Protein 3L3P (pdb70)

Solvent-accessible surface area: 16426 Å² total; per-residue (Å²): 98,4,3,90,6,0,18,57,10,7,77,152,114,98,49,75,72,16,31,133,88,2,113,85,27,43,191,67,132,63,2,129,30,1,12,39,60,0,78,123,48,64,110,86,90,131,91,119,31,74,111,125,122,9,8,42,86,0,80,123,0,33,94,42,70,131,73,12,90,99,19,4,33,105,8,9,87,45,10,99,26,45,109,18,137,105,32,43,64,146,10,75,100,52,72,88,93,5,57,111,51,0,54,120,21,112,8,36,150,72,31,53,37,0,48,69,42,0,85,19,23,6,17,10,80,4,0,72,71,16,7,182,96,119,158,150,48,62,22,11,54,18,3,6,83,88,1,25,164,114,2,130,16,80,60,122,111,47,58,78,68,98,43,29,98,74,1,32,61,75,0,107,65,94,8,159,117,44,8,47,38,50,2,0,74,14,32,0,8,29,11,5,5,114,116,68,49,53,136,84,47,50,108,2,51,122,61,61,181,86,40,102,146,96,66,60,70,116,86,16,51,63,94,15,160,90,78,60,97,94,36,111,39,99,17,80,156,137,18,0,42,65,3,85,134,76,18,53,33,90,14,12,78,99,15,1,67,99,9,55,71,101,212

InterPro domains:
  IPR029487 Novel E3 ligase domain [PF14496] (262-471)
  IPR029487 Novel E3 ligase domain [PS52053] (253-545)
  IPR032674 LRR-containing bacterial E3 ligase, N-terminal [PF12468] (4-48)
  IPR032675 Leucine-rich repeat domain superfamily [G3DSA:3.80.10.10] (22-244)
  IPR051071 Leucine-rich repeat-containing bacterial E3 ubiquitin ligases [PTHR47114] (188-483)

GO terms:
  GO:0044414 symbiont-mediated suppression of host defenses (P, IDA)
  GO:0006511 ubiquitin-dependent protein catabolic process (P, IDA)
  GO:0051865 protein autoubiquitination (P, IDA)
  GO:0061630 ubiquitin protein ligase activity (F, IDA)
  GO:0004842 ubiquitin-protein transferase activity (F, IDA)
  GO:0042025 host cell nucleus (C, IDA)
  GO:0044164 host cell cytosol (C, IDA)
  GO:0005576 extracellular region (C, IDA)
  GO:0044314 protein K27-linked ubiquitination (P, IDA)
  GO:0052170 symbiont-mediated suppression of host innate immune response (P, IDA)
  GO:0070936 protein K48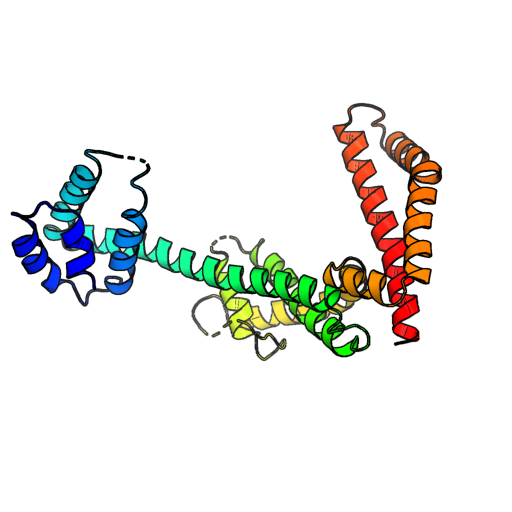-linked ubiquitination (P, IDA)
  GO:0061630 ubiquitin protein ligase activity (F, EXP)
  GO:0005576 extracellular region (C, EXP)
  GO:0030430 host cell cytoplasm (C, EXP)
  GO:0005829 cytosol (C, TAS)
  GO:0042802 identical protein binding (F, IPI)
  GO:0005515 protein binding (F, IPI)
  GO:0043161 proteasome-mediated ubiquitin-dependent protein catabolic process (P, IDA)
  GO:0052036 symbiont-mediated suppression of host inflammatory response (P, IDA)
  GO:0085034 symbiont-mediated suppression of host NF-kappaB cascade (P, IDA)

Sequence (263 aa):
SLADAVTAWFPENKQSDVSQIWHAFEHEEHANTFSAFLDRLSDTVSTSGFREQVAAWLEKLSASAELRQQSFAVAADATESCEDRVALTWNNLRKTLLVHQASEGLFDNDTGALLSLGREMFRLEILEDIARDKVEIEVYLAFQTMLAEKLQLSTVSGVTANDLRTAEAMVRSREENEFTDWFSLWGPWHAVLKRTEADRWAQAEEQKYEMLENEYPQRVADRLKASGLSGDADAEREAGAQVMRETEQQIYRQLTDEVLALR

Radius of gyration: 27.09 Å; Cα contacts (8 Å, |Δi|>4): 195; chains: 1; bounding box: 68×54×63 Å

B-factor: mean 85.88, std 9.55, range [71.96, 107.74]

Foldseek 3Di:
DQLQLLLVLDDPVCSPVSSVLCVVCCPDPLSVQLSVLSVVVVPPPCDDCVSVVVNVVSVVLSVDVVVVVVSSVVSSVVSVVVVLVVLVVVLVVVLVVLLVCLLVPVCLVVVVVVLVVLLQNLLLVLLQVVCVPVDVCCLSVCLCVVCCVVSVHDRPPHDDPCSNVVSSVVSVVVCVVPVLLVCLVRNSSVSSCCVHVVVVVVVLVVVLVVCVVPVLVVVLVVVCVVVVNPDDCVSRVVSSVVVVVVSSSVSSSVVSVVVVVVD

Nearest PDB structures (foldseek):
  3l3p-assembly1_A-2  TM=1.003E+00  e=7.145E-32  Shigella flexneri
  3ckd-assembly3_C  TM=6.345E-01  e=7.381E-26  Shigella flexneri 2a str. 301
  3ckd-assembly1_A  TM=6.315E-01  e=2.908E-25  Shigella flexneri 2a str. 301
  3ckd-assembly2_B  TM=6.581E-01  e=2.808E-23  Shigella flexneri 2a str. 301

Secondary structure (DSSP, 8-state):
-HHHHHHTTS-HHHHHHHHHHGGGSTTSTTHHHHHHHHHHHTT-----SHHHHHHHHHHHHHH-HHHHHHHHHHHHHHHHHHHHHHHHHHHHHHHHHHHHHHHHTSSTT-HHHHHHHHHHHHHHHHHHHHHTTT--THHHHHHHHHTTTTTT-----SS-TTHHHHHHHHHHHHHHHSTHHHHHT-HHHHHHHHHS-HHHHHHHHHHHHHIIIIIHHHHHHHHHHHHT--SSHHHHHHHHHHHHHHHHHHHHHHHHHHHTT--

Organism: Shigella flexneri (NCBI:txid623)

Structure (mmCIF, N/CA/C/O backbone):
data_3L3P
#
_entry.id   3L3P
#
_cell.length_a   92.659
_cell.length_b   92.659
_cell.length_c   135.612
_cell.angle_alpha   90.00
_cell.angle_beta   90.00
_cell.angle_gamma   120.00
#
_symmetry.space_group_name_H-M   'P 62 2 2'
#
loop_
_atom_site.group_PDB
_atom_site.id
_atom_site.type_symbol
_atom_site.label_atom_id
_atom_site.label_alt_id
_atom_site.label_comp_id
_atom_site.label_asym_id
_atom_site.label_entity_id
_atom_site.label_seq_id
_atom_site.pdbx_PDB_ins_code
_atom_site.Cartn_x
_atom_site.Cartn_y
_atom_site.Cartn_z
_atom_site.occupancy
_atom_site.B_iso_or_equiv
_atom_site.auth_seq_id
_atom_site.auth_comp_id
_atom_site.auth_asym_id
_atom_site.auth_atom_id
_atom_site.pdbx_PDB_model_num
ATOM 1 N N . SER A 1 1 ? -5.632 -0.727 8.289 1.00 76.20 253 SER A N 1
ATOM 2 C CA . SER A 1 1 ? -6.189 -0.663 9.672 1.00 76.22 253 SER A CA 1
ATOM 3 C C . SER A 1 1 ? -6.813 0.702 9.987 1.00 76.23 253 SER A C 1
ATOM 4 O O . SER A 1 1 ? -6.836 1.601 9.139 1.00 76.20 253 SER A O 1
ATOM 7 N N . LEU A 1 2 ? -7.311 0.843 11.215 1.00 76.25 254 LEU A N 1
ATOM 8 C CA . LEU A 1 2 ? -8.019 2.044 11.658 1.00 76.24 254 LEU A CA 1
ATOM 9 C C . LEU A 1 2 ? -7.099 3.242 11.891 1.00 76.24 254 LEU A C 1
ATOM 10 O O . LEU A 1 2 ? -7.451 4.370 11.543 1.00 76.28 254 LEU A O 1
ATOM 15 N N . ALA A 1 3 ? -5.929 2.990 12.475 1.00 76.24 255 ALA A N 1
ATOM 16 C CA . ALA A 1 3 ? -4.962 4.044 12.793 1.00 76.25 255 ALA A CA 1
ATOM 17 C C . ALA A 1 3 ? -4.566 4.880 11.573 1.00 76.29 255 ALA A C 1
ATOM 18 O O . ALA A 1 3 ? -4.219 6.057 11.703 1.00 76.22 255 ALA A O 1
ATOM 20 N N . ASP A 1 4 ? -4.635 4.265 10.394 1.00 76.36 256 ASP A N 1
ATOM 21 C CA . ASP A 1 4 ? -4.247 4.916 9.144 1.00 76.44 256 ASP A CA 1
ATOM 22 C C . ASP A 1 4 ? -5.420 5.578 8.408 1.00 76.49 256 ASP A C 1
ATOM 23 O O . ASP A 1 4 ? -5.231 6.566 7.694 1.00 76.52 256 ASP A O 1
ATOM 28 N N . ALA A 1 5 ? -6.621 5.030 8.585 1.00 76.50 257 ALA A N 1
ATOM 29 C CA . ALA A 1 5 ? -7.825 5.575 7.959 1.00 76.53 257 ALA A CA 1
ATOM 30 C C . ALA A 1 5 ? -8.276 6.878 8.620 1.00 76.62 257 ALA A C 1
ATOM 31 O O . ALA A 1 5 ? -8.844 7.750 7.963 1.00 76.60 257 ALA A O 1
ATOM 33 N N . VAL A 1 6 ? -8.020 6.997 9.921 1.00 76.75 258 VAL A N 1
ATOM 34 C CA . VAL A 1 6 ? -8.359 8.197 10.682 1.00 76.89 258 VAL A CA 1
ATOM 35 C C . VAL A 1 6 ? -7.343 9.301 10.409 1.00 77.12 258 VAL A C 1
ATOM 36 O O . VAL A 1 6 ? -7.716 10.456 10.193 1.00 77.16 258 VAL A O 1
ATOM 40 N N . THR A 1 7 ? -6.062 8.932 10.407 1.00 77.37 259 THR A N 1
ATOM 41 C CA . THR A 1 7 ? -4.962 9.894 10.296 1.00 77.63 259 THR A CA 1
ATOM 42 C C . THR A 1 7 ? -4.924 10.654 8.960 1.00 77.88 259 THR A C 1
ATOM 43 O O . THR A 1 7 ? -4.375 11.754 8.886 1.00 77.88 259 THR A O 1
ATOM 47 N N . ALA A 1 8 ? -5.532 10.072 7.925 1.00 78.21 260 ALA A N 1
ATOM 48 C CA . ALA A 1 8 ? -5.539 10.650 6.576 1.00 78.54 260 ALA A CA 1
ATOM 49 C C . ALA A 1 8 ? -6.452 11.876 6.424 1.00 78.80 260 ALA A C 1
ATOM 50 O O . ALA A 1 8 ? -6.576 12.435 5.329 1.00 78.84 260 ALA A O 1
ATOM 52 N N . TRP A 1 9 ? -7.081 12.288 7.523 1.00 79.13 261 TRP A N 1
ATOM 53 C CA . TRP A 1 9 ? -7.997 13.428 7.526 1.00 79.45 261 TRP A CA 1
ATOM 54 C C . TRP A 1 9 ? -7.366 14.678 8.147 1.00 79.89 261 TRP A C 1
ATOM 55 O O . TRP A 1 9 ? -7.983 15.747 8.174 1.00 79.97 261 TRP A O 1
ATOM 66 N N . PHE A 1 10 ? -6.134 14.536 8.632 1.00 80.41 262 PHE A N 1
ATOM 67 C CA . PHE A 1 10 ? -5.443 15.603 9.360 1.00 80.91 262 PHE A CA 1
ATOM 68 C C . PHE A 1 10 ? -4.245 16.159 8.580 1.00 81.08 262 PHE A C 1
ATOM 69 O O . PHE A 1 10 ? -3.700 15.469 7.715 1.00 81.11 262 PHE A O 1
ATOM 77 N N . PRO A 1 11 ? -3.842 17.414 8.872 1.00 81.29 263 PRO A N 1
ATOM 78 C CA . PRO A 1 11 ? -2.621 17.985 8.289 1.00 81.46 263 PRO A CA 1
ATOM 79 C C . PRO A 1 11 ? -1.348 17.323 8.833 1.00 81.65 263 PRO A C 1
ATOM 80 O O . PRO A 1 11 ? -1.403 16.641 9.860 1.00 81.69 263 PRO A O 1
ATOM 84 N N . GLU A 1 12 ? -0.222 17.539 8.149 1.00 81.82 264 GLU A N 1
ATOM 85 C CA . GLU A 1 12 ? 1.067 16.899 8.474 1.00 82.02 264 GLU A CA 1
ATOM 86 C C . GLU A 1 12 ? 1.500 16.968 9.942 1.00 82.02 264 GLU A C 1
ATOM 87 O O . GLU A 1 12 ? 1.982 15.975 10.498 1.00 82.04 264 GLU A O 1
ATOM 93 N N . ASN A 1 13 ? 1.336 18.139 10.552 1.00 82.01 265 ASN A N 1
ATOM 94 C CA . ASN A 1 13 ? 1.724 18.360 11.948 1.00 81.99 265 ASN A CA 1
ATOM 95 C C . ASN A 1 13 ? 0.991 17.461 12.947 1.00 81.87 265 ASN A C 1
ATOM 96 O O . ASN A 1 13 ? 1.612 16.881 13.840 1.00 81.83 265 ASN A O 1
ATOM 101 N N . LYS A 1 14 ? -0.324 17.342 12.776 1.00 81.75 266 LYS A N 1
ATOM 102 C CA . LYS A 1 14 ? -1.163 16.547 13.672 1.00 81.61 266 LYS A CA 1
ATOM 103 C C . LYS A 1 14 ? -1.225 15.074 13.263 1.00 81.56 266 LYS A C 1
ATOM 104 O O . LYS A 1 14 ? -1.708 14.236 14.025 1.00 81.55 266 LYS A O 1
ATOM 110 N N . GLN A 1 15 ? -0.722 14.770 12.067 1.00 81.54 267 GLN A N 1
ATOM 111 C CA . GLN A 1 15 ? -0.788 13.426 11.482 1.00 81.48 267 GLN A CA 1
ATOM 112 C C . GLN A 1 15 ? -0.193 12.343 12.386 1.00 81.42 267 GLN A C 1
ATOM 113 O O . GLN A 1 15 ? -0.804 11.292 12.589 1.00 81.37 267 GLN A O 1
ATOM 119 N N . SER A 1 16 ? 0.994 12.616 12.928 1.00 81.36 268 SER A N 1
ATOM 120 C CA . SER A 1 16 ? 1.768 11.629 13.682 1.00 81.28 268 SER A CA 1
ATOM 121 C C . SER A 1 16 ? 1.175 11.295 15.050 1.00 81.21 268 SER A C 1
ATOM 122 O O . SER A 1 16 ? 1.067 10.123 15.408 1.00 81.23 268 SER A O 1
ATOM 125 N N . ASP A 1 17 ? 0.796 12.322 15.807 1.00 81.14 269 ASP A N 1
ATOM 126 C CA . ASP A 1 17 ? 0.270 12.130 17.164 1.00 81.08 269 ASP A CA 1
ATOM 127 C C . ASP A 1 17 ? -1.181 11.646 17.210 1.00 80.94 269 ASP A C 1
ATOM 128 O O . ASP A 1 17 ? -1.558 10.925 18.135 1.00 80.93 269 ASP A O 1
ATOM 133 N N . VAL A 1 18 ? -1.984 12.032 16.218 1.00 80.76 270 VAL A N 1
ATOM 134 C CA . VAL A 1 18 ? -3.348 11.506 16.074 1.00 80.59 270 VAL A CA 1
ATOM 135 C C . VAL A 1 18 ? -3.291 10.010 15.760 1.00 80.49 270 VAL A C 1
ATOM 136 O O . VAL A 1 18 ? -4.077 9.224 16.289 1.00 80.46 270 VAL A O 1
ATOM 140 N N . SER A 1 19 ? -2.340 9.630 14.912 1.00 80.44 271 SER A N 1
ATOM 141 C CA . SER A 1 19 ? -2.089 8.229 14.599 1.00 80.41 271 SER A CA 1
ATOM 142 C C . SER A 1 19 ? -1.681 7.452 15.852 1.00 80.40 271 SER A C 1
ATOM 143 O O . SER A 1 19 ? -2.055 6.289 16.014 1.00 80.42 271 SER A O 1
ATOM 146 N N . GLN A 1 20 ? -0.928 8.108 16.735 1.00 80.39 272 GLN A N 1
ATOM 147 C CA . GLN A 1 20 ? -0.471 7.507 17.991 1.00 80.43 272 GLN A CA 1
ATOM 148 C C . GLN A 1 20 ? -1.625 7.187 18.947 1.00 80.42 272 GLN A C 1
ATOM 149 O O . GLN A 1 20 ? -1.612 6.151 19.619 1.00 80.47 272 GLN A O 1
ATOM 155 N N . ILE A 1 21 ? -2.612 8.082 18.998 1.00 80.37 273 ILE A N 1
ATOM 156 C CA . ILE A 1 21 ? -3.769 7.945 19.890 1.00 80.25 273 ILE A CA 1
ATOM 157 C C . ILE A 1 21 ? -4.670 6.776 19.486 1.00 80.21 273 ILE A C 1
ATOM 158 O O . ILE A 1 21 ? -4.978 5.908 20.309 1.00 80.20 273 ILE A O 1
ATOM 163 N N . TRP A 1 22 ? -5.066 6.756 18.215 1.00 80.13 274 TRP A N 1
ATOM 164 C CA . TRP A 1 22 ? -6.069 5.817 17.713 1.00 80.06 274 TRP A CA 1
ATOM 165 C C . TRP A 1 22 ? -5.621 4.353 17.660 1.00 80.03 274 TRP A C 1
ATOM 166 O O . TRP A 1 22 ? -6.409 3.482 17.286 1.00 79.99 274 TRP A O 1
ATOM 177 N N . HIS A 1 23 ? -4.374 4.075 18.041 1.00 80.02 275 HIS A N 1
ATOM 178 C CA . HIS A 1 23 ? -3.897 2.692 18.045 1.00 80.11 275 HIS A CA 1
ATOM 179 C C . HIS A 1 23 ? -4.324 1.925 19.301 1.00 80.07 275 HIS A C 1
ATOM 180 O O . HIS A 1 23 ? -4.057 0.727 19.429 1.00 80.04 275 HIS A O 1
ATOM 187 N N . ALA A 1 24 ? -5.006 2.623 20.208 1.00 80.12 276 ALA A N 1
ATOM 188 C CA . ALA A 1 24 ? -5.527 2.025 21.436 1.00 80.20 276 ALA A CA 1
ATOM 189 C C . ALA A 1 24 ? -6.928 1.431 21.250 1.00 80.26 276 ALA A C 1
ATOM 190 O O . ALA A 1 24 ? -7.431 0.721 22.127 1.00 80.27 276 ALA A O 1
ATOM 192 N N . PHE A 1 25 ? -7.546 1.717 20.106 1.00 80.34 277 PHE A N 1
ATOM 193 C CA . PHE A 1 25 ? -8.903 1.251 19.815 1.00 80.39 277 PHE A CA 1
ATOM 194 C C . PHE A 1 25 ? -8.935 0.154 18.748 1.00 80.55 277 PHE A C 1
ATOM 195 O O . PHE A 1 25 ? -9.988 -0.435 18.492 1.00 80.48 277 PHE A O 1
ATOM 203 N N . GLU A 1 26 ? -7.774 -0.117 18.147 1.00 80.85 278 GLU A N 1
ATOM 204 C CA . GLU A 1 26 ? -7.616 -1.098 17.060 1.00 81.18 278 GLU A CA 1
ATOM 205 C C . GLU A 1 26 ? -8.506 -2.330 17.193 1.00 81.32 278 GLU A C 1
ATOM 206 O O . GLU A 1 26 ? -9.165 -2.732 16.232 1.00 81.34 278 GLU A O 1
ATOM 212 N N . HIS A 1 27 ? -8.512 -2.930 18.381 1.00 81.58 279 HIS A N 1
ATOM 213 C CA . HIS A 1 27 ? -9.329 -4.113 18.631 1.00 81.85 279 HIS A CA 1
ATOM 214 C C . HIS A 1 27 ? -10.527 -3.839 19.541 1.00 81.77 279 HIS A C 1
ATOM 215 O O . HIS A 1 27 ? -10.697 -4.466 20.592 1.00 81.80 279 HIS A O 1
ATOM 222 N N . GLU A 1 28 ? -11.342 -2.875 19.121 1.00 81.67 280 GLU A N 1
ATOM 223 C CA . GLU A 1 28 ? -12.682 -2.688 19.661 1.00 81.51 280 GLU A CA 1
ATOM 224 C C . GLU A 1 28 ? -13.657 -3.323 18.683 1.00 81.50 280 GLU A C 1
ATOM 225 O O . GLU A 1 28 ? -13.281 -3.644 17.551 1.00 81.48 280 GLU A O 1
ATOM 231 N N . GLU A 1 29 ? -14.899 -3.518 19.117 1.00 81.48 281 GLU A N 1
ATOM 232 C CA . GLU A 1 29 ? -15.930 -4.056 18.237 1.00 81.45 281 GLU A CA 1
ATOM 233 C C . GLU A 1 29 ? -16.221 -3.049 17.126 1.00 81.42 281 GLU A C 1
ATOM 234 O O . GLU A 1 29 ? -16.222 -1.839 17.363 1.00 81.41 281 GLU A O 1
ATOM 240 N N . HIS A 1 30 ? -16.437 -3.566 15.915 1.00 81.43 282 HIS A N 1
ATOM 241 C CA . HIS A 1 30 ? -16.743 -2.763 14.718 1.00 81.44 282 HIS A CA 1
ATOM 242 C C . HIS A 1 30 ? -15.575 -1.903 14.217 1.00 81.52 282 HIS A C 1
ATOM 243 O O . HIS A 1 30 ? -15.697 -1.229 13.189 1.00 81.50 282 HIS A O 1
ATOM 250 N N . ALA A 1 31 ? -14.451 -1.932 14.935 1.00 81.63 283 ALA A N 1
ATOM 251 C CA . ALA A 1 31 ? -13.259 -1.162 14.563 1.00 81.73 283 ALA A CA 1
ATOM 252 C C . ALA A 1 31 ? -12.762 -1.561 13.181 1.00 81.83 283 ALA A C 1
ATOM 253 O O . ALA A 1 31 ? -12.224 -0.739 12.438 1.00 81.76 283 ALA A O 1
ATOM 255 N N . ASN A 1 32 ? -12.956 -2.835 12.856 1.00 82.03 284 ASN A N 1
ATOM 256 C CA . ASN A 1 32 ? -12.657 -3.377 11.541 1.00 82.22 284 ASN A CA 1
ATOM 257 C C . ASN A 1 32 ? -13.430 -2.663 10.428 1.00 82.28 284 ASN A C 1
ATOM 258 O O . ASN A 1 32 ? -12.853 -2.295 9.403 1.00 82.28 284 ASN A O 1
ATOM 263 N N . THR A 1 33 ? -14.727 -2.454 10.649 1.00 82.37 285 THR A N 1
ATOM 264 C CA . THR A 1 33 ? -15.621 -1.911 9.622 1.00 82.41 285 THR A CA 1
ATOM 265 C C . THR A 1 33 ? -15.655 -0.382 9.564 1.00 82.54 285 THR A C 1
ATOM 266 O O . THR A 1 33 ? -15.752 0.193 8.478 1.00 82.54 285 THR A O 1
ATOM 270 N N . PHE A 1 34 ? -15.576 0.270 10.725 1.00 82.66 286 PHE A N 1
ATOM 271 C CA . PHE A 1 34 ? -15.567 1.736 10.801 1.00 82.81 286 PHE A CA 1
ATOM 272 C C . PHE A 1 34 ? -14.421 2.336 9.989 1.00 83.04 286 PHE A C 1
ATOM 273 O O . PHE A 1 34 ? -14.568 3.397 9.383 1.00 83.01 286 PHE A O 1
ATOM 281 N N . SER A 1 35 ? -13.286 1.642 9.988 1.00 83.43 287 SER A N 1
ATOM 282 C CA . SER A 1 35 ? -12.104 2.042 9.226 1.00 83.80 287 SER A CA 1
ATOM 283 C C . SER A 1 35 ? -12.348 2.017 7.719 1.00 84.09 287 SER A C 1
ATOM 284 O O . SER A 1 35 ? -11.736 2.788 6.976 1.00 84.14 287 SER A O 1
ATOM 287 N N . ALA A 1 36 ? -13.236 1.128 7.279 1.00 84.46 288 ALA A N 1
ATOM 288 C CA . ALA A 1 36 ? -13.625 1.042 5.873 1.00 84.84 288 ALA A CA 1
ATOM 289 C C . ALA A 1 36 ? -14.521 2.213 5.471 1.00 85.13 288 ALA A C 1
ATOM 290 O O . ALA A 1 36 ? -14.404 2.739 4.362 1.00 85.10 288 ALA A O 1
ATOM 292 N N . PHE A 1 37 ? -15.405 2.613 6.383 1.00 85.56 289 PHE A N 1
ATOM 293 C CA . PHE A 1 37 ? -16.315 3.735 6.167 1.00 86.02 289 PHE A CA 1
ATOM 294 C C . PHE A 1 37 ? -15.569 5.044 5.913 1.00 86.30 289 PHE A C 1
ATOM 295 O O . PHE A 1 37 ? -15.923 5.797 5.008 1.00 86.25 289 PHE A O 1
ATOM 303 N N . LEU A 1 38 ? -14.542 5.304 6.719 1.00 86.78 290 LEU A N 1
ATOM 304 C CA . LEU A 1 38 ? -13.730 6.512 6.596 1.00 87.28 290 LEU A CA 1
ATOM 305 C C . LEU A 1 38 ? -13.047 6.599 5.241 1.00 87.76 290 LEU A C 1
ATOM 306 O O . LEU A 1 38 ? -12.907 7.686 4.685 1.00 87.83 290 LEU A O 1
ATOM 311 N N . ASP A 1 39 ? -12.618 5.450 4.725 1.00 88.38 291 ASP A N 1
ATOM 312 C CA . ASP A 1 39 ? -11.994 5.377 3.407 1.00 89.07 291 ASP A CA 1
ATOM 313 C C . ASP A 1 39 ? -13.023 5.587 2.299 1.00 89.53 291 ASP A C 1
ATOM 314 O O . ASP A 1 39 ? -12.729 6.215 1.280 1.00 89.59 291 ASP A O 1
ATOM 319 N N . ARG A 1 40 ? -14.231 5.069 2.509 1.00 90.14 292 ARG A N 1
ATOM 320 C CA . ARG A 1 40 ? -15.311 5.220 1.535 1.00 90.78 292 ARG A CA 1
ATOM 321 C C . ARG A 1 40 ? -15.998 6.583 1.646 1.00 91.12 292 ARG A C 1
ATOM 322 O O . ARG A 1 40 ? -16.725 6.998 0.742 1.00 91.20 292 ARG A O 1
ATOM 330 N N . LEU A 1 41 ? -15.755 7.272 2.757 1.00 91.60 293 LEU A N 1
ATOM 331 C CA . LEU A 1 41 ? -16.192 8.652 2.926 1.00 92.07 293 LEU A CA 1
ATOM 332 C C . LEU A 1 41 ? -15.164 9.584 2.295 1.00 92.45 293 LEU A C 1
ATOM 333 O O . LEU A 1 41 ? -15.493 10.698 1.886 1.00 92.48 293 LEU A O 1
ATOM 338 N N . SER A 1 42 ? -13.923 9.108 2.208 1.00 92.98 294 SER A N 1
ATOM 339 C CA . SER A 1 42 ? -12.801 9.900 1.702 1.00 93.55 294 SER A CA 1
ATOM 340 C C . SER A 1 42 ? -12.873 10.151 0.196 1.00 93.99 294 SER A C 1
ATOM 341 O O . SER A 1 42 ? -12.219 11.062 -0.317 1.00 94.07 294 SER A O 1
ATOM 344 N N . ASP A 1 43 ? -13.671 9.346 -0.502 1.00 94.55 295 ASP A N 1
ATOM 345 C CA . ASP A 1 43 ? -13.803 9.443 -1.957 1.00 95.08 295 ASP A CA 1
ATOM 346 C C . ASP A 1 43 ? -14.588 10.675 -2.416 1.00 95.40 295 ASP A C 1
ATOM 347 O O . ASP A 1 43 ? -14.283 11.255 -3.462 1.00 95.45 295 ASP A O 1
ATOM 352 N N . THR A 1 44 ? -15.586 11.071 -1.626 1.00 95.82 296 THR A N 1
ATOM 353 C CA . THR A 1 44 ? -16.488 12.166 -1.991 1.00 96.21 296 THR A CA 1
ATOM 354 C C . THR A 1 44 ? -15.839 13.545 -1.809 1.00 96.45 296 THR A C 1
ATOM 355 O O . THR A 1 44 ? -16.183 14.296 -0.889 1.00 96.48 296 THR A O 1
ATOM 359 N N . VAL A 1 45 ? -14.893 13.861 -2.692 1.00 96.77 297 VAL A N 1
ATOM 360 C CA . VAL A 1 45 ? -14.300 15.199 -2.758 1.00 97.08 297 VAL A CA 1
ATOM 361 C C . VAL A 1 45 ? -15.184 16.104 -3.631 1.00 97.29 297 VAL A C 1
ATOM 362 O O . VAL A 1 45 ? -15.064 17.332 -3.602 1.00 97.35 297 VAL A O 1
ATOM 366 N N . SER A 1 46 ? -16.079 15.474 -4.392 1.00 97.47 298 SER A N 1
ATOM 367 C CA . SER A 1 46 ? -17.038 16.179 -5.239 1.00 97.62 298 SER A CA 1
ATOM 368 C C . SER A 1 46 ? -18.296 16.545 -4.452 1.00 97.67 298 SER A C 1
ATOM 369 O O . SER A 1 46 ? -18.810 15.744 -3.666 1.00 97.73 298 SER A O 1
ATOM 372 N N . THR A 1 50 ? -14.028 19.701 -2.987 1.00 84.58 302 THR A N 1
ATOM 373 C CA . THR A 1 50 ? -14.413 20.337 -1.728 1.00 84.61 302 THR A CA 1
ATOM 374 C C . THR A 1 50 ? -13.198 20.857 -0.950 1.00 84.59 302 THR A C 1
ATOM 375 O O . THR A 1 50 ? -12.089 20.325 -1.076 1.00 84.63 302 THR A O 1
ATOM 379 N N . SER A 1 51 ? -13.422 21.903 -0.156 1.00 84.49 303 SER A N 1
ATOM 380 C CA . SER A 1 51 ? -12.381 22.490 0.686 1.00 84.33 303 SER A CA 1
ATOM 381 C C . SER A 1 51 ? -12.969 22.980 2.010 1.00 84.16 303 SER A C 1
ATOM 382 O O . SER A 1 51 ? -13.782 23.910 2.038 1.00 84.19 303 SER A O 1
ATOM 385 N N . GLY A 1 52 ? -12.554 22.342 3.101 1.00 83.90 304 GLY A N 1
ATOM 386 C CA . GLY A 1 52 ? -13.057 22.675 4.430 1.00 83.45 304 GLY A CA 1
ATOM 387 C C . GLY A 1 52 ? -13.825 21.536 5.071 1.00 83.13 304 GLY A C 1
ATOM 388 O O . GLY A 1 52 ? -14.014 21.518 6.290 1.00 83.11 304 GLY A O 1
ATOM 389 N N . PHE A 1 53 ? -14.265 20.587 4.245 1.00 82.79 305 PHE A N 1
ATOM 390 C CA . PHE A 1 53 ? -15.033 19.431 4.716 1.00 82.42 305 PHE A CA 1
ATOM 391 C C . PHE A 1 53 ? -14.170 18.418 5.474 1.00 82.11 305 PHE A C 1
ATOM 392 O O . PHE A 1 53 ? -14.602 17.877 6.494 1.00 82.08 305 PHE A O 1
ATOM 400 N N . ARG A 1 54 ? -12.962 18.164 4.970 1.00 81.68 306 ARG A N 1
ATOM 401 C CA . ARG A 1 54 ? -11.998 17.299 5.655 1.00 81.24 306 ARG A CA 1
ATOM 402 C C . ARG A 1 54 ? -11.676 17.842 7.046 1.00 80.97 306 ARG A C 1
ATOM 403 O O . ARG A 1 54 ? -11.394 17.080 7.971 1.00 80.91 306 ARG A O 1
ATOM 411 N N . GLU A 1 55 ? -11.734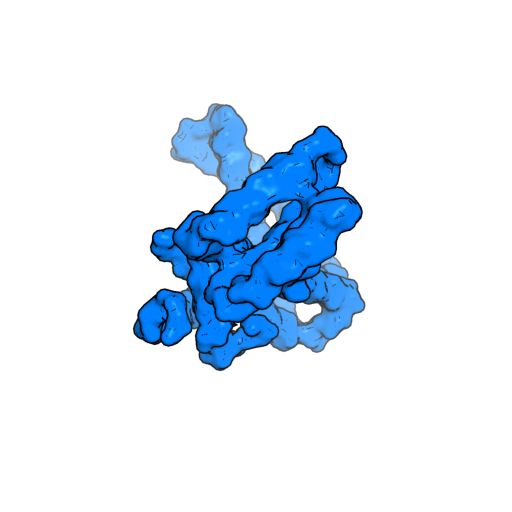 19.167 7.173 1.00 80.61 307 GLU A N 1
ATOM 412 C CA . GLU A 1 55 ? -11.530 19.864 8.441 1.00 80.23 307 GLU A CA 1
ATOM 413 C C . GLU A 1 55 ? -12.704 19.637 9.393 1.00 79.97 307 GLU A C 1
ATOM 414 O O . GLU A 1 55 ? -12.529 19.616 10.614 1.00 79.95 307 GLU A O 1
ATOM 420 N N . GLN A 1 56 ? -13.895 19.468 8.822 1.00 79.60 308 GLN A N 1
ATOM 421 C CA . GLN A 1 56 ? -15.111 19.208 9.588 1.00 79.26 308 GLN A CA 1
ATOM 422 C C . GLN A 1 56 ? -15.140 17.768 10.108 1.00 78.92 308 GLN A C 1
ATOM 423 O O . GLN A 1 56 ? -15.588 17.516 11.230 1.00 78.87 308 GLN A O 1
ATOM 429 N N . VAL A 1 57 ? -14.662 16.837 9.281 1.00 78.52 309 VAL A N 1
ATOM 430 C CA . VAL A 1 57 ? -14.588 15.417 9.641 1.00 78.09 309 VAL A CA 1
ATOM 431 C C . VAL A 1 57 ? -13.512 15.182 10.700 1.00 77.83 309 VAL A C 1
ATOM 432 O O . VAL A 1 57 ? -13.729 14.439 11.659 1.00 77.75 309 VAL A O 1
ATOM 436 N N . ALA A 1 58 ? -12.358 15.822 10.516 1.00 77.51 310 ALA A N 1
ATOM 437 C CA . ALA A 1 58 ? -11.253 15.740 11.468 1.00 77.16 310 ALA A CA 1
ATOM 438 C C . ALA A 1 58 ? -11.677 16.246 12.846 1.00 76.90 310 ALA A C 1
ATOM 439 O O . ALA A 1 58 ? -11.370 15.620 13.861 1.00 76.88 310 ALA A O 1
ATOM 441 N N . ALA A 1 59 ? -12.396 17.369 12.865 1.00 76.54 311 ALA A N 1
ATOM 442 C CA . ALA A 1 59 ? -12.949 17.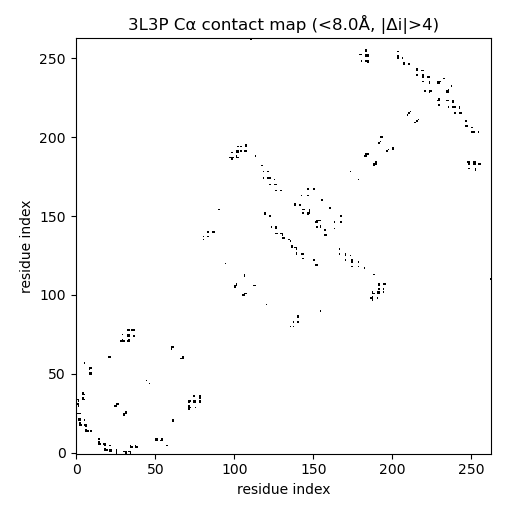933 14.096 1.00 76.23 311 ALA A CA 1
ATOM 443 C C . ALA A 1 59 ? -13.916 16.959 14.773 1.00 75.99 311 ALA A C 1
ATOM 444 O O . ALA A 1 59 ? -13.937 16.845 16.001 1.00 75.93 311 ALA A O 1
ATOM 446 N N . TRP A 1 60 ? -14.707 16.262 13.959 1.00 75.67 312 TRP A N 1
ATOM 447 C CA . TRP A 1 60 ? -15.614 15.225 14.442 1.00 75.32 312 TRP A CA 1
ATOM 448 C C . TRP A 1 60 ? -14.853 13.996 14.956 1.00 75.21 312 TRP A C 1
ATOM 449 O O . TRP A 1 60 ? -15.204 13.443 16.000 1.00 75.24 312 TRP A O 1
ATOM 460 N N . LEU A 1 61 ? -13.812 13.585 14.229 1.00 75.00 313 LEU A N 1
ATOM 461 C CA . LEU A 1 61 ? -12.988 12.433 14.612 1.00 74.77 313 LEU A CA 1
ATOM 462 C C . LEU A 1 61 ? -12.265 12.647 15.937 1.00 74.77 313 LEU A C 1
ATOM 463 O O . LEU A 1 61 ? -12.046 11.698 16.692 1.00 74.69 313 LEU A O 1
ATOM 468 N N . GLU A 1 62 ? -11.899 13.898 16.207 1.00 74.81 314 GLU A N 1
ATOM 469 C CA . GLU A 1 62 ? -11.257 14.280 17.464 1.00 74.92 314 GLU A CA 1
ATOM 470 C C . GLU A 1 62 ? -12.172 14.036 18.663 1.00 74.82 314 GLU A C 1
ATOM 471 O O . GLU A 1 62 ? -11.699 13.731 19.758 1.00 74.81 314 GLU A O 1
ATOM 477 N N . LYS A 1 63 ? -13.479 14.165 18.446 1.00 74.74 315 LYS A N 1
ATOM 478 C CA . LYS A 1 63 ? -14.465 14.006 19.514 1.00 74.63 315 LYS A CA 1
ATOM 479 C C . LYS A 1 63 ? -14.698 12.543 19.887 1.00 74.59 315 LYS A C 1
ATOM 480 O O . LYS A 1 63 ? -15.072 12.239 21.020 1.00 74.57 315 LYS A O 1
ATOM 486 N N . LEU A 1 64 ? -14.466 11.643 18.933 1.00 74.59 316 LEU A N 1
ATOM 487 C CA . LEU A 1 64 ? -14.553 10.203 19.184 1.00 74.61 316 LEU A CA 1
ATOM 488 C C . LEU A 1 64 ? -13.374 9.698 20.017 1.00 74.69 316 LEU A C 1
ATOM 489 O O . LEU A 1 64 ? -13.479 8.672 20.694 1.00 74.66 316 LEU A O 1
ATOM 494 N N . SER A 1 65 ? -12.257 10.421 19.955 1.00 74.81 317 SER A N 1
ATOM 495 C CA . SER A 1 65 ? -11.082 10.118 20.769 1.00 74.94 317 SER A CA 1
ATOM 496 C C . SER A 1 65 ? -11.394 10.329 22.250 1.00 75.09 317 SER A C 1
ATOM 497 O O . SER A 1 65 ? -10.974 9.539 23.101 1.00 75.18 317 SER A O 1
ATOM 500 N N . ALA A 1 66 ? -12.143 11.393 22.539 1.00 75.17 318 ALA A N 1
ATOM 501 C CA . ALA A 1 66 ? -12.493 11.768 23.906 1.00 75.27 318 ALA A CA 1
ATOM 502 C C . ALA A 1 66 ? -13.438 10.764 24.572 1.00 75.41 318 ALA A C 1
ATOM 503 O O . ALA A 1 66 ? -13.093 10.168 25.596 1.00 75.50 318 ALA A O 1
ATOM 505 N N . SER A 1 67 ? -14.615 10.571 23.981 1.00 75.47 319 SER A N 1
ATOM 506 C CA . SER A 1 67 ? -15.647 9.716 24.566 1.00 75.47 319 SER A CA 1
ATOM 507 C C . SER A 1 67 ? -15.612 8.285 24.036 1.00 75.39 319 SER A C 1
ATOM 508 O O . SER A 1 67 ? -15.648 8.057 22.825 1.00 75.38 319 SER A O 1
ATOM 511 N N . ALA A 1 68 ? -15.555 7.329 24.960 1.00 75.35 320 ALA A N 1
ATOM 512 C CA . ALA A 1 68 ? -15.605 5.906 24.629 1.00 75.29 320 ALA A CA 1
ATOM 513 C C . ALA A 1 68 ? -17.026 5.458 24.290 1.00 75.25 320 ALA A C 1
ATOM 514 O O . ALA A 1 68 ? -17.220 4.414 23.665 1.00 75.19 320 ALA A O 1
ATOM 516 N N . GLU A 1 69 ? -18.008 6.253 24.712 1.00 75.24 321 GLU A N 1
ATOM 517 C CA . GLU A 1 69 ? -19.417 5.967 24.455 1.00 75.27 321 GLU A CA 1
ATOM 518 C C . GLU A 1 69 ? -19.885 6.515 23.103 1.00 75.09 321 GLU A C 1
ATOM 519 O O . GLU A 1 69 ? -20.593 5.826 22.365 1.00 75.11 321 GLU A O 1
ATOM 525 N N . LEU A 1 70 ? -19.499 7.752 22.790 1.00 74.86 322 LEU A N 1
ATOM 526 C CA . LEU A 1 70 ? -19.803 8.349 21.489 1.00 74.64 322 LEU A CA 1
ATOM 527 C C . LEU A 1 70 ? -19.183 7.521 20.371 1.00 74.50 322 LEU A C 1
ATOM 528 O O . LEU A 1 70 ? -19.812 7.292 19.337 1.00 74.52 322 LEU A O 1
ATOM 533 N N . ARG A 1 71 ? -17.951 7.077 20.601 1.00 74.32 323 ARG A N 1
ATOM 534 C CA . ARG A 1 71 ? -17.222 6.239 19.658 1.00 74.19 323 ARG A CA 1
ATOM 535 C C . ARG A 1 71 ? -17.846 4.846 19.552 1.00 74.04 323 ARG A C 1
ATOM 536 O O . ARG A 1 71 ? -17.852 4.253 18.476 1.00 73.98 323 ARG A O 1
ATOM 544 N N . GLN A 1 72 ? -18.368 4.337 20.668 1.00 73.92 324 GLN A N 1
ATOM 545 C CA . GLN A 1 72 ? -19.109 3.071 20.691 1.00 73.84 324 GLN A CA 1
ATOM 546 C C . GLN A 1 72 ? -20.301 3.115 19.738 1.00 73.70 324 GLN A C 1
ATOM 547 O O . GLN A 1 72 ? -20.516 2.184 18.957 1.00 73.72 324 GLN A O 1
ATOM 553 N N . GLN A 1 73 ? -21.061 4.205 19.808 1.00 73.52 325 GLN A N 1
ATOM 554 C CA . GLN A 1 73 ? -22.232 4.396 18.963 1.00 73.33 325 GLN A CA 1
ATOM 555 C C . GLN A 1 73 ? -21.819 4.567 17.506 1.00 73.18 325 GLN A C 1
ATOM 556 O O . GLN A 1 73 ? -22.229 3.786 16.646 1.00 73.19 325 GLN A O 1
ATOM 562 N N . SER A 1 74 ? -20.983 5.572 17.250 1.00 72.98 326 SER A N 1
ATOM 563 C CA . SER A 1 74 ? -20.559 5.930 15.896 1.00 72.80 326 SER A CA 1
ATOM 564 C C . SER A 1 74 ? -19.906 4.773 15.136 1.00 72.74 326 SER A C 1
ATOM 565 O O . SER A 1 74 ? -20.040 4.679 13.916 1.00 72.71 326 SER A O 1
ATOM 568 N N . PHE A 1 75 ? -19.207 3.903 15.865 1.00 72.68 327 PHE A N 1
ATOM 569 C CA . PHE A 1 75 ? -18.618 2.691 15.293 1.00 72.63 327 PHE A CA 1
ATOM 570 C C . PHE A 1 75 ? -19.699 1.711 14.854 1.00 72.69 327 PHE A C 1
ATOM 571 O O . PHE A 1 75 ? -19.573 1.071 13.808 1.00 72.66 327 PHE A O 1
ATOM 579 N N . ALA A 1 76 ? -20.757 1.609 15.658 1.00 72.73 328 ALA A N 1
ATOM 580 C CA . ALA A 1 76 ? -21.855 0.677 15.404 1.00 72.84 328 ALA A CA 1
ATOM 581 C C . ALA A 1 76 ? -22.809 1.164 14.311 1.00 72.92 328 ALA A C 1
ATOM 582 O O . ALA A 1 76 ? -23.339 0.357 13.544 1.00 72.97 328 ALA A O 1
ATOM 584 N N . VAL A 1 77 ? -23.027 2.477 14.247 1.00 72.99 329 VAL A N 1
ATOM 585 C CA . VAL A 1 77 ? -23.875 3.070 13.209 1.00 73.04 329 VAL A CA 1
ATOM 586 C C . VAL A 1 77 ? -23.206 2.936 11.840 1.00 73.11 329 VAL A C 1
ATOM 587 O O . VAL A 1 77 ? -23.865 2.613 10.851 1.00 73.17 329 VAL A O 1
ATOM 591 N N . ALA A 1 78 ? -21.896 3.174 11.797 1.00 73.18 330 ALA A N 1
ATOM 592 C CA . ALA A 1 78 ? -21.112 2.999 10.575 1.00 73.31 330 ALA A CA 1
ATOM 593 C C . ALA A 1 78 ? -20.966 1.525 10.210 1.00 73.44 330 ALA A C 1
ATOM 594 O O . ALA A 1 78 ? -20.831 1.183 9.033 1.00 73.43 330 ALA A O 1
ATOM 596 N N . ALA A 1 79 ? -20.993 0.660 11.223 1.00 73.62 331 ALA A N 1
ATOM 597 C CA . ALA A 1 79 ? -20.958 -0.784 11.011 1.00 73.78 331 ALA A CA 1
ATOM 598 C C . ALA A 1 79 ? -22.251 -1.277 10.373 1.00 73.95 331 ALA A C 1
ATOM 599 O O . ALA A 1 79 ? -22.232 -2.213 9.576 1.00 74.04 331 ALA A O 1
ATOM 601 N N . ASP A 1 80 ? -23.368 -0.641 10.726 1.00 74.19 332 ASP A N 1
ATOM 602 C CA . ASP A 1 80 ? -24.675 -0.995 10.174 1.00 74.45 332 ASP A CA 1
ATOM 603 C C . ASP A 1 80 ? -24.722 -0.715 8.675 1.00 74.50 332 ASP A C 1
ATOM 604 O O . ASP A 1 80 ? -25.273 -1.505 7.908 1.00 74.53 332 ASP A O 1
ATOM 609 N N . ALA A 1 81 ? -24.137 0.411 8.272 1.00 74.62 333 ALA A N 1
ATOM 610 C CA . ALA A 1 81 ? -24.046 0.789 6.864 1.00 74.75 333 ALA A CA 1
ATOM 611 C C . ALA A 1 81 ? -23.157 -0.179 6.090 1.00 74.87 333 ALA A C 1
ATOM 612 O O . ALA A 1 81 ? -23.501 -0.592 4.982 1.00 74.87 333 ALA A O 1
ATOM 614 N N . THR A 1 82 ? -22.022 -0.540 6.689 1.00 75.04 334 THR A N 1
ATOM 615 C CA . THR A 1 82 ? -21.063 -1.461 6.078 1.00 75.18 334 THR A CA 1
ATOM 616 C C . THR A 1 82 ? -21.639 -2.868 5.963 1.00 75.31 334 THR A C 1
ATOM 617 O O . THR A 1 82 ? -21.426 -3.545 4.956 1.00 75.36 334 THR A O 1
ATOM 621 N N . GLU A 1 83 ? -22.366 -3.297 6.994 1.00 75.51 335 GLU A N 1
ATOM 622 C CA . GLU A 1 83 ? -23.045 -4.592 6.986 1.00 75.75 335 GLU A CA 1
ATOM 623 C C . GLU A 1 83 ? -24.106 -4.627 5.886 1.00 75.96 335 GLU A C 1
ATOM 624 O O . GLU A 1 83 ? -24.287 -5.652 5.227 1.00 76.03 335 GLU A O 1
ATOM 630 N N . SER A 1 84 ? -24.792 -3.500 5.692 1.00 76.18 336 SER A N 1
ATOM 631 C CA . SER A 1 84 ? -25.785 -3.354 4.626 1.00 76.41 336 SER A CA 1
ATOM 632 C C . SER A 1 84 ? -25.138 -3.256 3.247 1.00 76.50 336 SER A C 1
ATOM 633 O O . SER A 1 84 ? -25.705 -3.727 2.263 1.00 76.56 336 SER A O 1
ATOM 636 N N . CYS A 1 85 ? -23.957 -2.639 3.184 1.00 76.61 337 CYS A N 1
ATOM 637 C CA . CYS A 1 85 ? -23.209 -2.514 1.931 1.00 76.77 337 CYS A CA 1
ATOM 638 C C . CYS A 1 85 ? -22.689 -3.856 1.430 1.00 76.75 337 CYS A C 1
ATOM 639 O O . CYS A 1 85 ? -22.723 -4.127 0.228 1.00 76.81 337 CYS A O 1
ATOM 642 N N . GLU A 1 86 ? -22.215 -4.691 2.353 1.00 76.74 338 GLU A N 1
ATOM 643 C CA . GLU A 1 86 ? -21.749 -6.036 2.019 1.00 76.77 338 GLU A CA 1
ATOM 644 C C . GLU A 1 86 ? -22.897 -6.944 1.562 1.00 76.71 338 GLU A C 1
ATOM 645 O O . GLU A 1 86 ? -22.677 -7.916 0.833 1.00 76.73 338 GLU A O 1
ATOM 651 N N . ASP A 1 87 ? -24.117 -6.619 1.988 1.00 76.60 339 ASP A N 1
ATOM 652 C CA . ASP A 1 87 ? -25.315 -7.322 1.529 1.00 76.48 339 ASP A CA 1
ATOM 653 C C . ASP A 1 87 ? -25.648 -6.973 0.075 1.00 76.33 339 ASP A C 1
ATOM 654 O O . ASP A 1 87 ? -25.924 -7.866 -0.727 1.00 76.31 339 ASP A O 1
ATOM 659 N N . ARG A 1 88 ? -25.613 -5.680 -0.256 1.00 76.15 340 ARG A N 1
ATOM 660 C CA . ARG A 1 88 ? -25.819 -5.208 -1.632 1.00 75.98 340 ARG A CA 1
ATOM 661 C C . ARG A 1 88 ? -24.776 -5.813 -2.571 1.00 75.90 340 ARG A C 1
ATOM 662 O O . ARG A 1 88 ? -25.099 -6.209 -3.693 1.00 75.91 340 ARG A O 1
ATOM 670 N N . VAL A 1 89 ? -23.530 -5.874 -2.091 1.00 75.72 341 VAL A N 1
ATOM 671 C CA . VAL A 1 89 ? -22.405 -6.514 -2.787 1.00 75.49 341 VAL A CA 1
ATOM 672 C C . VAL A 1 89 ? -22.693 -7.986 -3.100 1.00 75.28 341 VAL A C 1
ATOM 673 O O . VAL A 1 89 ? -22.399 -8.463 -4.199 1.00 75.22 341 VAL A O 1
ATOM 677 N N . ALA A 1 90 ? -23.278 -8.688 -2.131 1.00 75.06 342 ALA A N 1
ATOM 678 C CA . ALA A 1 90 ? -23.657 -10.090 -2.294 1.00 74.87 342 ALA A CA 1
ATOM 679 C C . ALA A 1 90 ? -24.805 -10.277 -3.291 1.00 74.76 342 ALA A C 1
ATOM 680 O O . ALA A 1 90 ? -24.938 -11.344 -3.897 1.00 74.77 342 ALA A O 1
ATOM 682 N N . LEU A 1 91 ? -25.626 -9.240 -3.455 1.00 74.59 343 LEU A N 1
ATOM 683 C CA . LEU A 1 91 ? -26.753 -9.270 -4.388 1.00 74.42 343 LEU A CA 1
ATOM 684 C C . LEU A 1 91 ? -26.299 -8.931 -5.801 1.00 74.26 343 LEU A C 1
ATOM 685 O O . LEU A 1 91 ? -26.772 -9.527 -6.767 1.00 74.23 343 LEU A O 1
ATOM 690 N N . THR A 1 92 ? -25.380 -7.972 -5.909 1.00 74.11 344 THR A N 1
ATOM 691 C CA . THR A 1 92 ? -24.844 -7.530 -7.197 1.00 74.00 344 THR A CA 1
ATOM 692 C C . THR A 1 92 ? -24.186 -8.682 -7.957 1.00 73.91 344 THR A C 1
ATOM 693 O O . THR A 1 92 ? -24.231 -8.725 -9.188 1.00 73.90 344 THR A O 1
ATOM 697 N N . TRP A 1 93 ? -23.592 -9.613 -7.212 1.00 73.82 345 TRP A N 1
ATOM 698 C CA . TRP A 1 93 ? -22.989 -10.813 -7.786 1.00 73.78 345 TRP A CA 1
ATOM 699 C C . TRP A 1 93 ? -24.020 -11.695 -8.502 1.00 73.79 345 TRP A C 1
ATOM 700 O O . TRP A 1 93 ? -23.694 -12.342 -9.500 1.00 73.83 345 TRP A O 1
ATOM 711 N N . ASN A 1 94 ? -25.255 -11.709 -7.996 1.00 73.79 346 ASN A N 1
ATOM 712 C CA . ASN A 1 94 ? -26.368 -12.404 -8.656 1.00 73.82 346 ASN A CA 1
ATOM 713 C C . ASN A 1 94 ? -26.789 -11.717 -9.950 1.00 73.78 346 ASN A C 1
ATOM 714 O O . ASN A 1 94 ? -27.185 -12.374 -10.914 1.00 73.75 346 ASN A O 1
ATOM 719 N N . ASN A 1 95 ? -26.703 -10.390 -9.953 1.00 73.77 347 ASN A N 1
ATOM 720 C CA . ASN A 1 95 ? -27.032 -9.586 -11.123 1.00 73.75 347 ASN A CA 1
ATOM 721 C C . ASN A 1 95 ? -25.949 -9.669 -12.193 1.00 73.68 347 ASN A C 1
ATOM 722 O O . ASN A 1 95 ? -26.239 -9.565 -13.386 1.00 73.72 347 ASN A O 1
ATOM 727 N N . LEU A 1 96 ? -24.705 -9.851 -11.754 1.00 73.56 348 LEU A N 1
ATOM 728 C CA . LEU A 1 96 ? -23.573 -10.054 -12.654 1.00 73.47 348 LEU A CA 1
ATOM 729 C C . LEU A 1 96 ? -23.657 -11.406 -13.349 1.00 73.55 348 LEU A C 1
ATOM 730 O O . LEU A 1 96 ? -23.313 -11.532 -14.524 1.00 73.60 348 LEU A O 1
ATOM 735 N N . ARG A 1 97 ? -24.120 -12.414 -12.614 1.00 73.63 349 ARG A N 1
ATOM 736 C CA . ARG A 1 97 ? -24.307 -13.752 -13.163 1.00 73.76 349 ARG A CA 1
ATOM 737 C C . ARG A 1 97 ? -25.525 -13.783 -14.087 1.00 73.68 349 ARG A C 1
ATOM 738 O O . ARG A 1 97 ? -25.596 -14.600 -15.006 1.00 73.68 349 ARG A O 1
ATOM 746 N N . LYS A 1 98 ? -26.474 -12.883 -13.832 1.00 73.63 350 LYS A N 1
ATOM 747 C CA . LYS A 1 98 ? -27.647 -12.698 -14.684 1.00 73.56 350 LYS A CA 1
ATOM 748 C C . LYS A 1 98 ? -27.213 -12.091 -16.017 1.00 73.39 350 LYS A C 1
ATOM 749 O O . LYS A 1 98 ? -27.765 -12.421 -17.065 1.00 73.33 350 LYS A O 1
ATOM 755 N N . THR A 1 99 ? -26.213 -11.212 -15.961 1.00 73.26 351 THR A N 1
ATOM 756 C CA . THR A 1 99 ? -25.621 -10.609 -17.153 1.00 73.16 351 THR A CA 1
ATOM 757 C C . THR A 1 99 ? -24.853 -11.655 -17.957 1.00 73.17 351 THR A C 1
ATOM 758 O O . THR A 1 99 ? -24.987 -11.731 -19.179 1.00 73.15 351 THR A O 1
ATOM 762 N N . LEU A 1 100 ? -24.057 -12.457 -17.253 1.00 73.19 352 LEU A N 1
ATOM 763 C CA . LEU A 1 100 ? -23.218 -13.480 -17.868 1.00 73.26 352 LEU A CA 1
ATOM 764 C C . LEU A 1 100 ? -24.033 -14.449 -18.721 1.00 73.31 352 LEU A C 1
ATOM 765 O O . LEU A 1 100 ? -23.681 -14.714 -19.871 1.00 73.28 352 LEU A O 1
ATOM 770 N N . LEU A 1 101 ? -25.123 -14.958 -18.152 1.00 73.46 353 LEU A N 1
ATOM 771 C CA . LEU A 1 101 ? -25.999 -15.909 -18.835 1.00 73.67 353 LEU A CA 1
ATOM 772 C C . LEU A 1 101 ? -26.558 -15.348 -20.137 1.00 73.80 353 LEU A C 1
ATOM 773 O O . LEU A 1 101 ? -26.569 -16.038 -21.155 1.00 73.79 353 LEU A O 1
ATOM 778 N N . VAL A 1 102 ? -27.016 -14.098 -20.095 1.00 74.07 354 VAL A N 1
ATOM 779 C CA . VAL A 1 102 ? -27.516 -13.404 -21.282 1.00 74.37 354 VAL A CA 1
ATOM 780 C C . VAL A 1 102 ? -26.454 -13.422 -22.381 1.00 74.56 354 VAL A C 1
ATOM 781 O O . VAL A 1 102 ? -26.752 -13.733 -23.536 1.00 74.59 354 VAL A O 1
ATOM 785 N N . HIS A 1 103 ? -25.216 -13.111 -22.002 1.00 74.84 355 HIS A N 1
ATOM 786 C CA . HIS A 1 103 ? -24.106 -13.063 -22.945 1.00 75.11 355 HIS A CA 1
ATOM 787 C C . HIS A 1 103 ? -23.693 -14.446 -23.437 1.00 75.18 355 HIS A C 1
ATOM 788 O O . HIS A 1 103 ? -23.530 -14.649 -24.641 1.00 75.21 355 HIS A O 1
ATOM 795 N N . GLN A 1 104 ? -23.524 -15.386 -22.507 1.00 75.28 356 GLN A N 1
ATOM 796 C CA . GLN A 1 104 ? -23.142 -16.762 -22.838 1.00 75.40 356 GLN A CA 1
ATOM 797 C C . GLN A 1 104 ? -24.125 -17.413 -23.809 1.00 75.47 356 GLN A C 1
ATOM 798 O O . GLN A 1 104 ? -23.718 -18.124 -24.731 1.00 75.48 356 GLN A O 1
ATOM 804 N N . ALA A 1 105 ? -25.413 -17.157 -23.594 1.00 75.59 357 ALA A N 1
ATOM 805 C CA . ALA A 1 105 ? -26.472 -17.702 -24.436 1.00 75.74 357 ALA A CA 1
ATOM 806 C C . ALA A 1 105 ? -26.441 -17.103 -25.835 1.00 75.87 357 ALA A C 1
ATOM 807 O O . ALA A 1 105 ? -26.615 -17.821 -26.821 1.00 75.93 357 ALA A O 1
ATOM 809 N N . SER A 1 106 ? -26.215 -15.793 -25.913 1.00 76.04 358 SER A N 1
ATOM 810 C CA . SER A 1 106 ? -26.096 -15.099 -27.195 1.00 76.26 358 SER A CA 1
ATOM 811 C C . SER A 1 106 ? -24.778 -15.437 -27.895 1.00 76.40 358 SER A C 1
ATOM 812 O O . SER A 1 106 ? -24.670 -15.309 -29.116 1.00 76.46 358 SER A O 1
ATOM 815 N N . GLU A 1 107 ? -23.784 -15.863 -27.114 1.00 76.56 359 GLU A N 1
ATOM 816 C CA . GLU A 1 107 ? -22.521 -16.375 -27.652 1.00 76.65 359 GLU A CA 1
ATOM 817 C C . GLU A 1 107 ? -22.699 -17.753 -28.274 1.00 76.53 359 GLU A C 1
ATOM 818 O O . GLU A 1 107 ? -21.988 -18.115 -29.212 1.00 76.57 359 GLU A O 1
ATOM 824 N N . GLY A 1 108 ? -23.648 -18.515 -27.740 1.00 76.42 360 GLY A N 1
ATOM 825 C CA . GLY A 1 108 ? -23.979 -19.824 -28.277 1.00 76.30 360 GLY A CA 1
ATOM 826 C C . GLY A 1 108 ? -23.469 -20.968 -27.433 1.00 76.25 360 GLY A C 1
ATOM 827 O O . GLY A 1 108 ? -23.256 -22.070 -27.940 1.00 76.23 360 GLY A O 1
ATOM 828 N N . LEU A 1 109 ? -23.277 -20.703 -26.144 1.00 76.22 361 LEU A N 1
ATOM 829 C CA . LEU A 1 109 ? -22.813 -21.717 -25.205 1.00 76.24 361 LEU A CA 1
ATOM 830 C C . LEU A 1 109 ? -23.898 -22.763 -24.958 1.00 76.30 361 LEU A C 1
ATOM 831 O O . LEU A 1 109 ? -23.601 -23.942 -24.756 1.00 76.33 361 LEU A O 1
ATOM 836 N N . PHE A 1 110 ? -25.152 -22.323 -24.992 1.00 76.40 362 PHE A N 1
ATOM 837 C CA . PHE A 1 110 ? -26.287 -23.189 -24.685 1.00 76.50 362 PHE A CA 1
ATOM 838 C C . PHE A 1 110 ? -27.009 -23.694 -25.932 1.00 76.60 362 PHE A C 1
ATOM 839 O O . PHE A 1 110 ? -27.977 -24.451 -25.823 1.00 76.56 362 PHE A O 1
ATOM 847 N N . ASP A 1 111 ? -26.522 -23.286 -27.106 1.00 76.76 363 ASP A N 1
ATOM 848 C CA . ASP A 1 111 ? -27.171 -23.567 -28.395 1.00 76.92 363 ASP A CA 1
ATOM 849 C C . ASP A 1 111 ? -27.885 -24.914 -28.481 1.00 77.10 363 ASP A C 1
ATOM 850 O O . ASP A 1 111 ? -29.074 -24.972 -28.807 1.00 77.17 363 ASP A O 1
ATOM 855 N N . ASN A 1 112 ? -27.159 -25.989 -28.192 1.00 77.24 364 ASN A N 1
ATOM 856 C CA . ASN A 1 112 ? -27.764 -27.317 -28.107 1.00 77.42 364 ASN A CA 1
ATOM 857 C C . ASN A 1 112 ? -27.544 -27.950 -26.732 1.00 77.45 364 ASN A C 1
ATOM 858 O O . ASN A 1 112 ? -27.490 -29.176 -26.592 1.00 77.55 364 ASN A O 1
ATOM 863 N N . ASP A 1 113 ? -27.420 -27.091 -25.723 1.00 77.39 365 ASP A N 1
ATOM 864 C CA . ASP A 1 113 ? -27.357 -27.520 -24.333 1.00 77.31 365 ASP A CA 1
ATOM 865 C C . ASP A 1 113 ? -28.488 -26.848 -23.548 1.00 77.23 365 ASP A C 1
ATOM 866 O O . ASP A 1 113 ? -28.253 -25.967 -22.715 1.00 77.16 365 ASP A O 1
ATOM 871 N N . THR A 1 114 ? -29.717 -27.277 -23.836 1.00 77.13 366 THR A N 1
ATOM 872 C CA . THR A 1 114 ? -30.925 -26.700 -23.238 1.00 76.99 366 THR A CA 1
ATOM 873 C C . THR A 1 114 ? -31.128 -27.176 -21.802 1.00 76.96 366 THR A C 1
ATOM 874 O O . THR A 1 114 ? -31.781 -26.500 -21.008 1.00 76.93 366 THR A O 1
ATOM 878 N N . GLY A 1 115 ? -30.564 -28.339 -21.481 1.00 76.94 367 GLY A N 1
ATOM 879 C CA . GLY A 1 115 ? -30.644 -28.902 -20.134 1.00 76.94 367 GLY A CA 1
ATOM 880 C C . GLY A 1 115 ? -29.997 -28.022 -19.080 1.00 76.94 367 GLY A C 1
ATOM 881 O O . GLY A 1 115 ? -30.536 -27.857 -17.982 1.00 76.90 367 GLY A O 1
ATOM 882 N N . ALA A 1 116 ? -28.844 -27.450 -19.427 1.00 76.94 368 ALA A N 1
ATOM 883 C CA . ALA A 1 116 ? -28.082 -26.594 -18.518 1.00 76.92 368 ALA A CA 1
ATOM 884 C C . ALA A 1 116 ? -28.735 -25.229 -18.306 1.00 76.89 368 ALA A C 1
ATOM 885 O O . ALA A 1 116 ? -28.773 -24.731 -17.180 1.00 76.93 368 ALA A O 1
ATOM 887 N N . LEU A 1 117 ? -29.241 -24.632 -19.385 1.00 76.84 369 LEU A N 1
ATOM 888 C CA . LEU A 1 117 ? -29.914 -23.334 -19.304 1.00 76.82 369 LEU A CA 1
ATOM 889 C C . LEU A 1 117 ? -31.219 -23.453 -18.527 1.00 76.86 369 LEU A C 1
ATOM 890 O O . LEU A 1 117 ? -31.554 -22.581 -17.722 1.00 76.90 369 LEU A O 1
ATOM 895 N N . LEU A 1 118 ? -31.943 -24.541 -18.771 1.00 76.89 370 LEU A N 1
ATOM 896 C CA . LEU A 1 118 ? -33.185 -24.832 -18.068 1.00 76.95 370 LEU A CA 1
ATOM 897 C C . LEU A 1 118 ? -32.934 -25.002 -16.571 1.00 77.04 370 LEU A C 1
ATOM 898 O O . LEU A 1 118 ? -33.738 -24.564 -15.748 1.00 77.06 370 LEU A O 1
ATOM 903 N N . SER A 1 119 ? -31.809 -25.634 -16.236 1.00 77.14 371 SER A N 1
ATOM 904 C CA . SER A 1 119 ? -31.399 -25.838 -14.848 1.00 77.21 371 SER A CA 1
ATOM 905 C C . SER A 1 119 ? -30.949 -24.534 -14.183 1.00 77.25 371 SER A C 1
ATOM 906 O O . SER A 1 119 ? -31.274 -24.280 -13.019 1.00 77.29 371 SER A O 1
ATOM 909 N N . LEU A 1 120 ? -30.204 -23.717 -14.926 1.00 77.28 372 LEU A N 1
ATOM 910 C CA . LEU A 1 120 ? -29.746 -22.418 -14.434 1.00 77.35 372 LEU A CA 1
ATOM 911 C C . LEU A 1 120 ? -30.903 -21.435 -14.281 1.00 77.46 372 LEU A C 1
ATOM 912 O O . LEU A 1 120 ? -30.884 -20.578 -13.396 1.00 77.41 372 LEU A O 1
ATOM 917 N N . GLY A 1 121 ? -31.904 -21.572 -15.148 1.00 77.64 373 GLY A N 1
ATOM 918 C CA . GLY A 1 121 ? -33.128 -20.779 -15.073 1.00 77.91 373 GLY A CA 1
ATOM 919 C C . GLY A 1 121 ? -33.915 -21.055 -13.808 1.00 78.09 373 GLY A C 1
ATOM 920 O O . GLY A 1 121 ? -34.467 -20.136 -13.204 1.00 78.09 373 GLY A O 1
ATOM 921 N N . ARG A 1 122 ? -33.961 -22.324 -13.409 1.00 78.32 374 ARG A N 1
ATOM 922 C CA . ARG A 1 122 ? -34.599 -22.728 -12.158 1.00 78.60 374 ARG A CA 1
ATOM 923 C C . ARG A 1 122 ? -33.926 -22.069 -10.957 1.00 78.82 374 ARG A C 1
ATOM 924 O O . ARG A 1 122 ? -34.605 -21.618 -10.035 1.00 78.86 374 ARG A O 1
ATOM 932 N N . GLU A 1 123 ? -32.594 -22.006 -10.985 1.00 79.05 375 GLU A N 1
ATOM 933 C CA . GLU A 1 123 ? -31.812 -21.361 -9.930 1.00 79.27 375 GLU A CA 1
ATOM 934 C C . GLU A 1 123 ? -32.127 -19.871 -9.820 1.00 79.40 375 GLU A C 1
ATOM 935 O O . GLU A 1 123 ? -32.270 -19.344 -8.718 1.00 79.36 375 GLU A O 1
ATOM 941 N N . MET A 1 124 ? -32.238 -19.204 -10.966 1.00 79.66 376 MET A N 1
ATOM 942 C CA . MET A 1 124 ? -32.569 -17.780 -11.010 1.00 79.99 376 MET A CA 1
ATOM 943 C C . MET A 1 124 ? -34.009 -17.509 -10.579 1.00 80.12 376 MET A C 1
ATOM 944 O O . MET A 1 124 ? -34.294 -16.473 -9.975 1.00 80.17 376 MET A O 1
ATOM 949 N N . PHE A 1 125 ? -34.907 -18.440 -10.896 1.00 80.31 377 PHE A N 1
ATOM 950 C CA . PHE A 1 125 ? -36.321 -18.320 -10.540 1.00 80.49 377 PHE A CA 1
ATOM 951 C C . PHE A 1 125 ? -36.532 -18.430 -9.031 1.00 80.67 377 PHE A C 1
ATOM 952 O O . PHE A 1 125 ? -37.306 -17.666 -8.448 1.00 80.67 377 PHE A O 1
ATOM 960 N N . ARG A 1 126 ? -35.839 -19.385 -8.414 1.00 80.91 378 ARG A N 1
ATOM 961 C CA . ARG A 1 126 ? -35.915 -19.613 -6.972 1.00 81.13 378 ARG A CA 1
ATOM 962 C C . ARG A 1 126 ? -35.405 -18.409 -6.183 1.00 81.29 378 ARG A C 1
ATOM 963 O O . ARG A 1 126 ? -35.922 -18.107 -5.108 1.00 81.27 378 ARG A O 1
ATOM 971 N N . LEU A 1 127 ? -34.395 -17.726 -6.725 1.00 81.55 379 LEU A N 1
ATOM 972 C CA . LEU A 1 127 ? -33.855 -16.508 -6.116 1.00 81.79 379 LEU A CA 1
ATOM 973 C C . LEU A 1 127 ? -34.861 -15.364 -6.177 1.00 82.02 379 LEU A C 1
ATOM 974 O O . LEU A 1 127 ? -34.988 -14.592 -5.225 1.00 82.05 379 LEU A O 1
ATOM 979 N N . GLU A 1 128 ? -35.570 -15.264 -7.302 1.00 82.34 380 GLU A N 1
ATOM 980 C CA . GLU A 1 128 ? -36.624 -14.267 -7.482 1.00 82.69 380 GLU A CA 1
ATOM 981 C C . GLU A 1 128 ? -37.774 -14.489 -6.511 1.00 82.93 380 GLU A C 1
ATOM 982 O O . GLU A 1 128 ? -38.381 -13.533 -6.025 1.00 82.88 380 GLU A O 1
ATOM 988 N N . ILE A 1 129 ? -38.065 -15.758 -6.240 1.00 83.30 381 ILE A N 1
ATOM 989 C CA . ILE A 1 129 ? -39.152 -16.125 -5.344 1.00 83.72 381 ILE A CA 1
ATOM 990 C C . ILE A 1 129 ? -38.743 -15.903 -3.885 1.00 84.06 381 ILE A C 1
ATOM 991 O O . ILE A 1 129 ? -39.592 -15.671 -3.024 1.00 84.12 381 ILE A O 1
ATOM 996 N N . LEU A 1 130 ? -37.438 -15.958 -3.626 1.00 84.51 382 LEU A N 1
ATOM 997 C CA . LEU A 1 130 ? -36.882 -15.630 -2.317 1.00 84.99 382 LEU A CA 1
ATOM 998 C C . LEU A 1 130 ? -36.937 -14.130 -2.049 1.00 85.43 382 LEU A C 1
ATOM 999 O O . LEU A 1 130 ? -37.022 -13.704 -0.896 1.00 85.47 382 LEU A O 1
ATOM 1004 N N . GLU A 1 131 ? -36.886 -13.339 -3.120 1.00 86.03 383 GLU A N 1
ATOM 1005 C CA . GLU A 1 131 ? -37.037 -11.887 -3.031 1.00 86.62 383 GLU A CA 1
ATOM 1006 C C . GLU A 1 131 ? -38.447 -11.494 -2.597 1.00 87.03 383 GLU A C 1
ATOM 1007 O O . GLU A 1 131 ? -38.622 -10.548 -1.827 1.00 87.14 383 GLU A O 1
ATOM 1013 N N . ASP A 1 132 ? -39.443 -12.225 -3.095 1.00 87.54 384 ASP A N 1
ATOM 1014 C CA . ASP A 1 132 ? -40.844 -12.005 -2.729 1.00 88.03 384 ASP A CA 1
ATOM 1015 C C . ASP A 1 132 ? -41.126 -12.464 -1.298 1.00 88.36 384 ASP A C 1
ATOM 1016 O O . ASP A 1 132 ? -41.983 -11.898 -0.617 1.00 88.42 384 ASP A O 1
ATOM 1021 N N . ILE A 1 133 ? -40.396 -13.488 -0.856 1.00 88.78 385 ILE A N 1
ATOM 1022 C CA . ILE A 1 133 ? -40.475 -13.997 0.518 1.00 89.20 385 ILE A CA 1
ATOM 1023 C C . ILE A 1 133 ? -39.905 -13.006 1.547 1.00 89.57 385 ILE A C 1
ATOM 1024 O O . ILE A 1 133 ? -40.195 -13.101 2.740 1.00 89.60 385 ILE A O 1
ATOM 1029 N N . ALA A 1 134 ? -39.116 -12.046 1.069 1.00 90.09 386 ALA A N 1
ATOM 1030 C CA . ALA A 1 134 ? -38.526 -11.017 1.925 1.00 90.64 386 ALA A CA 1
ATOM 1031 C C . ALA A 1 134 ? -39.287 -9.687 1.871 1.00 91.04 386 ALA A C 1
ATOM 1032 O O . ALA A 1 134 ? -39.423 -9.005 2.890 1.00 91.05 386 ALA A O 1
ATOM 1034 N N . ARG A 1 135 ? -39.786 -9.335 0.684 1.00 91.59 387 ARG A N 1
ATOM 1035 C CA . ARG A 1 135 ? -40.457 -8.048 0.431 1.00 92.15 387 ARG A CA 1
ATOM 1036 C C . ARG A 1 135 ? -41.729 -7.809 1.260 1.00 92.46 387 ARG A C 1
ATOM 1037 O O . ARG A 1 135 ? -42.329 -6.730 1.186 1.00 92.54 387 ARG A O 1
ATOM 1045 N N . ASP A 1 136 ? -42.131 -8.806 2.047 1.00 92.83 388 ASP A N 1
ATOM 1046 C CA . ASP A 1 136 ? -43.342 -8.709 2.865 1.00 93.18 388 ASP A CA 1
ATOM 1047 C C . ASP A 1 136 ? -43.080 -8.790 4.376 1.00 93.40 388 ASP A C 1
ATOM 1048 O O . ASP A 1 136 ? -43.844 -8.230 5.169 1.00 93.48 388 ASP A O 1
ATOM 1053 N N . LYS A 1 137 ? -42.003 -9.477 4.762 1.00 93.58 389 LYS A N 1
ATOM 1054 C CA . LYS A 1 137 ? -41.649 -9.666 6.177 1.00 93.78 389 LYS A CA 1
ATOM 1055 C C . LYS A 1 137 ? -41.348 -8.350 6.903 1.00 93.95 389 LYS A C 1
ATOM 1056 O O . LYS A 1 137 ? -41.471 -8.273 8.128 1.00 94.05 389 LYS A O 1
ATOM 1062 N N . VAL A 1 138 ? -40.959 -7.332 6.130 1.00 94.09 390 VAL A N 1
ATOM 1063 C CA . VAL A 1 138 ? -40.696 -5.954 6.605 1.00 94.16 390 VAL A CA 1
ATOM 1064 C C . VAL A 1 138 ? -39.911 -5.805 7.928 1.00 94.18 390 VAL A C 1
ATOM 1065 O O . VAL A 1 138 ? -40.475 -5.766 9.025 1.00 94.18 390 VAL A O 1
ATOM 1069 N N . GLU A 1 146 ? -32.369 -4.437 5.582 1.00 95.45 398 GLU A N 1
ATOM 1070 C CA . GLU A 1 146 ? -33.301 -5.389 6.178 1.00 95.51 398 GLU A CA 1
ATOM 1071 C C . GLU A 1 146 ? -33.640 -6.532 5.216 1.00 95.46 398 GLU A C 1
ATOM 1072 O O . GLU A 1 146 ? -34.157 -7.569 5.635 1.00 95.47 398 GLU A O 1
ATOM 1078 N N . ILE A 1 147 ? -33.340 -6.342 3.932 1.00 95.43 399 ILE A N 1
ATOM 1079 C CA . ILE A 1 147 ? -33.441 -7.421 2.940 1.00 95.34 399 ILE A CA 1
ATOM 1080 C C . ILE A 1 147 ? -32.293 -8.427 3.089 1.00 95.33 399 ILE A C 1
ATOM 1081 O O . ILE A 1 147 ? -32.175 -9.374 2.311 1.00 95.28 399 ILE A O 1
ATOM 1086 N N . GLU A 1 148 ? -31.449 -8.197 4.094 1.00 95.35 400 GLU A N 1
ATOM 1087 C CA . GLU A 1 148 ? -30.426 -9.151 4.518 1.00 95.40 400 GLU A CA 1
ATOM 1088 C C . GLU A 1 148 ? -31.060 -10.478 4.940 1.00 95.47 400 GLU A C 1
ATOM 1089 O O . GLU A 1 148 ? -30.366 -11.485 5.110 1.00 95.51 400 GLU A O 1
ATOM 1095 N N . VAL A 1 149 ? -32.381 -10.459 5.113 1.00 95.53 401 VAL A N 1
ATOM 1096 C CA . VAL A 1 149 ? -33.170 -11.665 5.362 1.00 95.56 401 VAL A CA 1
ATOM 1097 C C . VAL A 1 149 ? -33.217 -12.543 4.106 1.00 95.57 401 VAL A C 1
ATOM 1098 O O . VAL A 1 149 ? -33.156 -13.770 4.201 1.00 95.55 401 VAL A O 1
ATOM 1102 N N . TYR A 1 150 ? -33.311 -11.905 2.937 1.00 95.59 402 TYR A N 1
ATOM 1103 C CA . TYR A 1 150 ? -33.208 -12.606 1.659 1.00 95.61 402 TYR A CA 1
ATOM 1104 C C . TYR A 1 150 ? -31.833 -13.259 1.544 1.00 95.57 402 TYR A C 1
ATOM 1105 O O . TYR A 1 150 ? -31.718 -14.413 1.124 1.00 95.61 402 TYR A O 1
ATOM 1114 N N . LEU A 1 151 ? -30.800 -12.509 1.926 1.00 95.49 403 LEU A N 1
ATOM 1115 C CA . LEU A 1 151 ? -29.429 -13.010 1.958 1.00 95.43 403 LEU A CA 1
ATOM 1116 C C . LEU A 1 151 ? -29.296 -14.174 2.941 1.00 95.39 403 LEU A C 1
ATOM 1117 O O . LEU A 1 151 ? -28.511 -15.095 2.716 1.00 95.35 403 LEU A O 1
ATOM 1122 N N . ALA A 1 152 ? -30.073 -14.124 4.021 1.00 95.41 404 ALA A N 1
ATOM 1123 C CA . ALA A 1 152 ? -30.095 -15.192 5.018 1.00 95.44 404 ALA A CA 1
ATOM 1124 C C . ALA A 1 152 ? -30.775 -16.458 4.489 1.00 95.44 404 ALA A C 1
ATOM 1125 O O . ALA A 1 152 ? -30.282 -17.566 4.707 1.00 95.41 404 ALA A O 1
ATOM 1127 N N . PHE A 1 153 ? -31.899 -16.286 3.794 1.00 95.47 405 PHE A N 1
ATOM 1128 C CA . PHE A 1 153 ? -32.623 -17.409 3.196 1.00 95.55 405 PHE A CA 1
ATOM 1129 C C . PHE A 1 153 ? -31.776 -18.143 2.158 1.00 95.61 405 PHE A C 1
ATOM 1130 O O . PHE A 1 153 ? -31.684 -19.373 2.178 1.00 95.61 405 PHE A O 1
ATOM 1138 N N . GLN A 1 154 ? -31.153 -17.372 1.267 1.00 95.66 406 GLN A N 1
ATOM 1139 C CA . GLN A 1 154 ? -30.324 -17.900 0.184 1.00 95.70 406 GLN A CA 1
ATOM 1140 C C . GLN A 1 154 ? -29.174 -18.767 0.701 1.00 95.85 406 GLN A C 1
ATOM 1141 O O . GLN A 1 154 ? -28.903 -19.839 0.153 1.00 95.85 406 GLN A O 1
ATOM 1147 N N . THR A 1 155 ? -28.515 -18.298 1.760 1.00 96.03 407 THR A N 1
ATOM 1148 C CA . THR A 1 155 ? -27.376 -18.995 2.354 1.00 96.20 407 THR A CA 1
ATOM 1149 C C . THR A 1 155 ? -27.779 -20.376 2.869 1.00 96.39 407 THR A C 1
ATOM 1150 O O . THR A 1 155 ? -27.135 -21.374 2.546 1.00 96.44 407 THR A O 1
ATOM 1154 N N . MET A 1 156 ? -28.856 -20.422 3.651 1.00 96.61 408 MET A N 1
ATOM 1155 C CA . MET A 1 156 ? -29.290 -21.654 4.313 1.00 96.87 408 MET A CA 1
ATOM 1156 C C . MET A 1 156 ? -29.899 -22.662 3.337 1.00 96.95 408 MET A C 1
ATOM 1157 O O . MET A 1 156 ? -29.686 -23.869 3.472 1.00 96.95 408 MET A O 1
ATOM 1162 N N . LEU A 1 157 ? -30.643 -22.163 2.353 1.00 97.09 409 LEU A N 1
ATOM 1163 C CA . LEU A 1 157 ? -31.339 -23.022 1.391 1.00 97.22 409 LEU A CA 1
ATOM 1164 C C . LEU A 1 157 ? -30.489 -23.364 0.163 1.00 97.37 409 LEU A C 1
ATOM 1165 O O . LEU A 1 157 ? -30.987 -23.957 -0.798 1.00 97.32 409 LEU A O 1
ATOM 1170 N N . ALA A 1 158 ? -29.207 -22.998 0.210 1.00 97.59 410 ALA A N 1
ATOM 1171 C CA . ALA A 1 158 ? -28.274 -23.215 -0.900 1.00 97.85 410 ALA A CA 1
ATOM 1172 C C . ALA A 1 158 ? -28.084 -24.691 -1.263 1.00 98.06 410 ALA A C 1
ATOM 1173 O O . ALA A 1 158 ? -27.913 -25.028 -2.436 1.00 98.10 410 ALA A O 1
ATOM 1175 N N . GLU A 1 159 ? -28.111 -25.559 -0.255 1.00 98.30 411 GLU A N 1
ATOM 1176 C CA . GLU A 1 159 ? -27.967 -26.999 -0.461 1.00 98.52 411 GLU A CA 1
ATOM 1177 C C . GLU A 1 159 ? -29.320 -27.652 -0.737 1.00 98.62 411 GLU A C 1
ATOM 1178 O O . GLU A 1 159 ? -29.423 -28.563 -1.562 1.00 98.62 411 GLU A O 1
ATOM 1184 N N . LYS A 1 160 ? -30.351 -27.171 -0.046 1.00 98.79 412 LYS A N 1
ATOM 1185 C CA . LYS A 1 160 ? -31.689 -27.752 -0.121 1.00 98.98 412 LYS A CA 1
ATOM 1186 C C . LYS A 1 160 ? -32.396 -27.444 -1.443 1.00 99.09 412 LYS A C 1
ATOM 1187 O O . LYS A 1 160 ? -33.138 -28.281 -1.961 1.00 99.08 412 LYS A O 1
ATOM 1193 N N . LEU A 1 161 ? -32.163 -26.247 -1.981 1.00 99.27 413 LEU A N 1
ATOM 1194 C CA . LEU A 1 161 ? -32.771 -25.832 -3.249 1.00 99.40 413 LEU A CA 1
ATOM 1195 C C . LEU A 1 161 ? -31.769 -25.763 -4.405 1.00 99.53 413 LEU A C 1
ATOM 1196 O O . LEU A 1 161 ? -32.125 -25.358 -5.515 1.00 99.50 413 LEU A O 1
ATOM 1201 N N . GLN A 1 162 ? -30.525 -26.164 -4.132 1.00 99.72 414 GLN A N 1
ATOM 1202 C CA . GLN A 1 162 ? -29.443 -26.190 -5.127 1.00 99.89 414 GLN A CA 1
ATOM 1203 C C . GLN A 1 162 ? -29.134 -24.791 -5.673 1.00 100.06 414 GLN A C 1
ATOM 1204 O O . GLN A 1 162 ? -29.519 -24.446 -6.793 1.00 100.09 414 GLN A O 1
ATOM 1210 N N . LEU A 1 163 ? -28.445 -23.991 -4.862 1.00 100.25 415 LEU A N 1
ATOM 1211 C CA . LEU A 1 163 ? -28.085 -22.620 -5.220 1.00 100.49 415 LEU A CA 1
ATOM 1212 C C . LEU A 1 163 ? -26.572 -22.419 -5.144 1.00 100.67 415 LEU A C 1
ATOM 1213 O O . LEU A 1 163 ? -25.941 -22.772 -4.143 1.00 100.73 415 LEU A O 1
ATOM 1218 N N . SER A 1 164 ? -26.001 -21.849 -6.204 1.00 100.86 416 SER A N 1
ATOM 1219 C CA . SER A 1 164 ? -24.547 -21.691 -6.324 1.00 101.03 416 SER A CA 1
ATOM 1220 C C . SER A 1 164 ? -24.064 -20.275 -5.979 1.00 101.10 416 SER A C 1
ATOM 1221 O O . SER A 1 164 ? -23.113 -19.762 -6.581 1.00 101.08 416 SER A O 1
ATOM 1224 N N . THR A 1 165 ? -24.728 -19.654 -5.006 1.00 101.19 417 THR A N 1
ATOM 1225 C CA . THR A 1 165 ? -24.339 -18.336 -4.506 1.00 101.22 417 THR A CA 1
ATOM 1226 C C . THR A 1 165 ? -24.702 -18.204 -3.028 1.00 101.21 417 THR A C 1
ATOM 1227 O O . THR A 1 165 ? -23.986 -18.696 -2.155 1.00 101.23 417 THR A O 1
ATOM 1231 N N . VAL A 1 175 ? -28.147 -19.082 14.609 1.00 107.66 427 VAL A N 1
ATOM 1232 C CA . VAL A 1 175 ? -28.644 -19.110 13.232 1.00 107.69 427 VAL A CA 1
ATOM 1233 C C . VAL A 1 175 ? -28.505 -17.742 12.538 1.00 107.67 427 VAL A C 1
ATOM 1234 O O . VAL A 1 175 ? -28.142 -17.681 11.361 1.00 107.68 427 VAL A O 1
ATOM 1238 N N . SER A 1 176 ? -28.794 -16.669 13.285 1.00 107.64 428 SER A N 1
ATOM 1239 C CA . SER A 1 176 ? -28.606 -15.251 12.883 1.00 107.55 428 SER A CA 1
ATOM 1240 C C . SER A 1 176 ? -29.889 -14.509 12.461 1.00 107.47 428 SER A C 1
ATOM 1241 O O . SER A 1 176 ? -30.350 -13.614 13.175 1.00 107.47 428 SER A O 1
ATOM 1244 N N . GLY A 1 177 ? -30.452 -14.883 11.313 1.00 107.35 429 GLY A N 1
ATOM 1245 C CA . GLY A 1 177 ? -31.613 -14.193 10.746 1.00 107.19 429 GLY A CA 1
ATOM 1246 C C . GLY A 1 177 ? -32.937 -14.515 11.420 1.00 107.08 429 GLY A C 1
ATOM 1247 O O . GLY A 1 177 ? -33.303 -13.891 12.420 1.00 107.10 429 GLY A O 1
ATOM 1248 N N . VAL A 1 178 ? -33.655 -15.490 10.863 1.00 106.89 430 VAL A N 1
ATOM 1249 C CA . VAL A 1 178 ? -34.977 -15.880 11.368 1.00 106.66 430 VAL A CA 1
ATOM 1250 C C . VAL A 1 178 ? -35.014 -17.309 11.923 1.00 106.48 430 VAL A C 1
ATOM 1251 O O . VAL A 1 178 ? -33.977 -17.971 12.037 1.00 106.44 430 VAL A O 1
ATOM 1255 N N . THR A 1 179 ? -36.218 -17.767 12.260 1.00 106.23 431 THR A N 1
ATOM 1256 C CA . THR A 1 179 ? -36.432 -19.067 12.895 1.00 106.00 431 THR A CA 1
ATOM 1257 C C . THR A 1 179 ? -36.048 -20.229 11.978 1.00 105.81 431 THR A C 1
ATOM 1258 O O . THR A 1 179 ? -36.099 -20.109 10.751 1.00 105.76 431 THR A O 1
ATOM 1262 N N . ALA A 1 180 ? -35.661 -21.346 12.594 1.00 105.55 432 ALA A N 1
ATOM 1263 C CA . ALA A 1 180 ? -35.288 -22.568 11.879 1.00 105.25 432 ALA A CA 1
ATOM 1264 C C . ALA A 1 180 ? -36.467 -23.191 11.130 1.00 105.02 432 ALA A C 1
ATOM 1265 O O . ALA A 1 180 ? -36.278 -23.847 10.100 1.00 104.98 432 ALA A O 1
ATOM 1267 N N . ASN A 1 181 ? -37.678 -22.985 11.649 1.00 104.69 433 ASN A N 1
ATOM 1268 C CA . ASN A 1 181 ? -38.890 -23.497 11.007 1.00 104.35 433 ASN A CA 1
ATOM 1269 C C . ASN A 1 181 ? -39.451 -22.581 9.913 1.00 104.02 433 ASN A C 1
ATOM 1270 O O . ASN A 1 181 ? -40.334 -22.986 9.154 1.00 104.01 433 ASN A O 1
ATOM 1275 N N . ASP A 1 182 ? -38.931 -21.356 9.839 1.00 103.57 434 ASP A N 1
ATOM 1276 C CA . ASP A 1 182 ? -39.284 -20.420 8.769 1.00 103.15 434 ASP A CA 1
ATOM 1277 C C . ASP A 1 182 ? -38.745 -20.886 7.418 1.00 102.87 434 ASP A C 1
ATOM 1278 O O . ASP A 1 182 ? -39.319 -20.573 6.372 1.00 102.83 434 ASP A O 1
ATOM 1283 N N . LEU A 1 183 ? -37.640 -21.630 7.457 1.00 102.50 435 LEU A N 1
ATOM 1284 C CA . LEU A 1 183 ? -37.038 -22.226 6.266 1.00 102.16 435 LEU A CA 1
ATOM 1285 C C . LEU A 1 183 ? -37.936 -23.303 5.664 1.00 101.96 435 LEU A C 1
ATOM 1286 O O . LEU A 1 183 ? -37.896 -23.550 4.457 1.00 101.92 435 LEU A O 1
ATOM 1291 N N . ARG A 1 184 ? -38.740 -23.938 6.514 1.00 101.72 436 ARG A N 1
ATOM 1292 C CA . ARG A 1 184 ? -39.634 -25.016 6.094 1.00 101.49 436 ARG A CA 1
ATOM 1293 C C . ARG A 1 184 ? -40.793 -24.493 5.253 1.00 101.18 436 ARG A C 1
ATOM 1294 O O . ARG A 1 184 ? -41.265 -25.176 4.343 1.00 101.19 436 ARG A O 1
ATOM 1302 N N . THR A 1 185 ? -41.240 -23.278 5.563 1.00 100.79 437 THR A N 1
ATOM 1303 C CA . THR A 1 185 ? -42.331 -22.645 4.830 1.00 100.44 437 THR A CA 1
ATOM 1304 C C . THR A 1 185 ? -41.848 -22.197 3.457 1.00 100.15 437 THR A C 1
ATOM 1305 O O . THR A 1 185 ? -42.375 -22.639 2.436 1.00 100.10 437 THR A O 1
ATOM 1309 N N . ALA A 1 186 ? -40.832 -21.333 3.452 1.00 99.80 438 ALA A N 1
ATOM 1310 C CA . ALA A 1 186 ? -40.278 -20.760 2.227 1.00 99.42 438 ALA A CA 1
ATOM 1311 C C . ALA A 1 186 ? -39.956 -21.821 1.180 1.00 99.17 438 ALA A C 1
ATOM 1312 O O . ALA A 1 186 ? -40.418 -21.721 0.044 1.00 99.15 438 ALA A O 1
ATOM 1314 N N . GLU A 1 187 ? -39.187 -22.838 1.572 1.00 98.84 439 GLU A N 1
ATOM 1315 C CA . GLU A 1 187 ? -38.833 -23.946 0.681 1.00 98.55 439 GLU A CA 1
ATOM 1316 C C . GLU A 1 187 ? -40.077 -24.588 0.066 1.00 98.24 439 GLU A C 1
ATOM 1317 O O . GLU A 1 187 ? -40.158 -24.750 -1.153 1.00 98.22 439 GLU A O 1
ATOM 1323 N N . ALA A 1 188 ? -41.042 -24.936 0.915 1.00 97.83 440 ALA A N 1
ATOM 1324 C CA . ALA A 1 188 ? -42.292 -25.554 0.474 1.00 97.42 440 ALA A CA 1
ATOM 1325 C C . ALA A 1 188 ? -43.083 -24.647 -0.470 1.00 97.10 440 ALA A C 1
ATOM 1326 O O . ALA A 1 188 ? -43.856 -25.130 -1.302 1.00 97.09 440 ALA A O 1
ATOM 1328 N N . MET A 1 189 ? -42.880 -23.337 -0.336 1.00 96.66 441 MET A N 1
ATOM 1329 C CA . MET A 1 189 ? -43.534 -22.350 -1.195 1.00 96.26 441 MET A CA 1
ATOM 1330 C C . MET A 1 189 ? -42.754 -22.118 -2.491 1.00 95.71 441 MET A C 1
ATOM 1331 O O . MET A 1 189 ? -43.331 -21.709 -3.501 1.00 95.66 441 MET A O 1
ATOM 1336 N N . VAL A 1 190 ? -41.448 -22.379 -2.455 1.00 95.05 442 VAL A N 1
ATOM 1337 C CA . VAL A 1 190 ? -40.609 -22.326 -3.654 1.00 94.40 442 VAL A CA 1
ATOM 1338 C C . VAL A 1 190 ? -40.957 -23.500 -4.570 1.00 93.97 442 VAL A C 1
ATOM 1339 O O . VAL A 1 190 ? -41.219 -23.306 -5.758 1.00 93.91 442 VAL A O 1
ATOM 1343 N N . ARG A 1 191 ? -40.969 -24.706 -4.001 1.00 93.42 443 ARG A N 1
ATOM 1344 C CA . ARG A 1 191 ? -41.348 -25.925 -4.721 1.00 92.92 443 ARG A CA 1
ATOM 1345 C C . ARG A 1 191 ? -42.730 -25.772 -5.359 1.00 92.49 443 ARG A C 1
ATOM 1346 O O . ARG A 1 191 ? -42.973 -26.271 -6.460 1.00 92.48 443 ARG A O 1
ATOM 1354 N N . SER A 1 192 ? -43.621 -25.071 -4.657 1.00 91.92 444 SER A N 1
ATOM 1355 C CA . SER A 1 192 ? -45.001 -24.861 -5.098 1.00 91.34 444 SER A CA 1
ATOM 1356 C C . SER A 1 192 ? -45.115 -23.843 -6.232 1.00 90.85 444 SER A C 1
ATOM 1357 O O . SER A 1 192 ? -45.793 -24.098 -7.232 1.00 90.83 444 SER A O 1
ATOM 1360 N N . ARG A 1 193 ? -44.462 -22.692 -6.071 1.00 90.20 445 ARG A N 1
ATOM 1361 C CA . ARG A 1 193 ? -44.508 -21.635 -7.081 1.00 89.57 445 ARG A CA 1
ATOM 1362 C C . ARG A 1 193 ? -43.694 -21.985 -8.324 1.00 89.20 445 ARG A C 1
ATOM 1363 O O . ARG A 1 193 ? -44.015 -21.529 -9.423 1.00 89.16 445 ARG A O 1
ATOM 1371 N N . GLU A 1 194 ? -42.648 -22.794 -8.150 1.00 88.67 446 GLU A N 1
ATOM 1372 C CA . GLU A 1 194 ? -41.875 -23.301 -9.282 1.00 88.16 446 GLU A CA 1
ATOM 1373 C C . GLU A 1 194 ? -42.794 -24.113 -10.191 1.00 87.85 446 GLU A C 1
ATOM 1374 O O . GLU A 1 194 ? -42.832 -23.896 -11.405 1.00 87.80 446 GLU A O 1
ATOM 1380 N N . GLU A 1 195 ? -43.552 -25.022 -9.583 1.00 87.44 447 GLU A N 1
ATOM 1381 C CA . GLU A 1 195 ? -44.546 -25.821 -10.290 1.00 87.03 447 GLU A CA 1
ATOM 1382 C C . GLU A 1 195 ? -45.563 -24.923 -10.995 1.00 86.65 447 GLU A C 1
ATOM 1383 O O . GLU A 1 195 ? -45.912 -25.160 -12.152 1.00 86.65 447 GLU A O 1
ATOM 1389 N N . ASN A 1 196 ? -46.009 -23.880 -10.301 1.00 86.16 448 ASN A N 1
ATOM 1390 C CA . ASN A 1 196 ? -47.082 -23.029 -10.802 1.00 85.69 448 ASN A CA 1
ATOM 1391 C C . ASN A 1 196 ? -46.674 -22.060 -11.918 1.00 85.26 448 ASN A C 1
ATOM 1392 O O . ASN A 1 196 ? -47.385 -21.938 -12.917 1.00 85.28 448 ASN A O 1
ATOM 1397 N N . GLU A 1 197 ? -45.544 -21.376 -11.752 1.00 84.68 449 GLU A N 1
ATOM 1398 C CA . GLU A 1 197 ? -45.070 -20.436 -12.775 1.00 84.08 449 GLU A CA 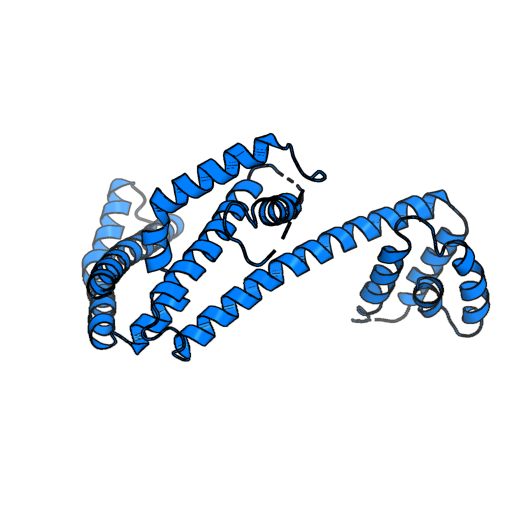1
ATOM 1399 C C . GLU A 1 197 ? -43.968 -21.027 -13.653 1.00 83.60 449 GLU A C 1
ATOM 1400 O O . GLU A 1 197 ? -44.240 -21.470 -14.768 1.00 83.52 449 GLU A O 1
ATOM 1406 N N . PHE A 1 198 ? -42.745 -21.046 -13.117 1.00 82.99 450 PHE A N 1
ATOM 1407 C CA . PHE A 1 198 ? -41.499 -21.323 -13.855 1.00 82.41 450 PHE A CA 1
ATOM 1408 C C . PHE A 1 198 ? -41.603 -21.417 -15.378 1.00 82.01 450 PHE A C 1
ATOM 1409 O O . PHE A 1 198 ? -41.106 -20.545 -16.086 1.00 81.94 450 PHE A O 1
ATOM 1417 N N . THR A 1 199 ? -42.229 -22.488 -15.864 1.00 81.52 451 THR A N 1
ATOM 1418 C CA . THR A 1 199 ? -42.418 -22.719 -17.297 1.00 81.05 451 THR A CA 1
ATOM 1419 C C . THR A 1 199 ? -42.902 -21.458 -18.015 1.00 80.67 451 THR A C 1
ATOM 1420 O O . THR A 1 199 ? -42.438 -21.150 -19.113 1.00 80.69 451 THR A O 1
ATOM 1424 N N . ASP A 1 200 ? -43.823 -20.732 -17.379 1.00 80.20 452 ASP A N 1
ATOM 1425 C CA . ASP A 1 200 ? -44.349 -19.472 -17.911 1.00 79.72 452 ASP A CA 1
ATOM 1426 C C . ASP A 1 200 ? -43.315 -18.345 -17.845 1.00 79.24 452 ASP A C 1
ATOM 1427 O O . ASP A 1 200 ? -43.185 -17.555 -18.784 1.00 79.15 452 ASP A O 1
ATOM 1432 N N . TRP A 1 201 ? -42.591 -18.281 -16.728 1.00 78.66 453 TRP A N 1
ATOM 1433 C CA . TRP A 1 201 ? -41.561 -17.267 -16.503 1.00 78.05 453 TRP A CA 1
ATOM 1434 C C . TRP A 1 201 ? -40.357 -17.486 -17.412 1.00 77.58 453 TRP A C 1
ATOM 1435 O O . TRP A 1 201 ? -39.809 -16.530 -17.968 1.00 77.57 453 TRP A O 1
ATOM 1446 N N . PHE A 1 202 ? -39.956 -18.748 -17.551 1.00 76.95 454 PHE A N 1
ATOM 1447 C CA . PHE A 1 202 ? -38.841 -19.133 -18.409 1.00 76.36 454 PHE A CA 1
ATOM 1448 C C . PHE A 1 202 ? -39.093 -18.733 -19.859 1.00 76.05 454 PHE A C 1
ATOM 1449 O O . PHE A 1 202 ? -38.161 -18.394 -20.585 1.00 76.01 454 PHE A O 1
ATOM 1457 N N . SER A 1 203 ? -40.359 -18.770 -20.265 1.00 75.66 455 SER A N 1
ATOM 1458 C CA . SER A 1 203 ? -40.764 -18.366 -21.606 1.00 75.31 455 SER A CA 1
ATOM 1459 C C . SER A 1 203 ? -40.475 -16.891 -21.882 1.00 75.06 455 SER A C 1
ATOM 1460 O O . SER A 1 203 ? -40.248 -16.504 -23.029 1.00 75.05 455 SER A O 1
ATOM 1463 N N . LEU A 1 204 ? -40.483 -16.076 -20.829 1.00 74.70 456 LEU A N 1
ATOM 1464 C CA . LEU A 1 204 ? -40.206 -14.647 -20.959 1.00 74.36 456 LEU A CA 1
ATOM 1465 C C . LEU A 1 204 ? -38.769 -14.292 -20.584 1.00 74.11 456 LEU A C 1
ATOM 1466 O O . LEU A 1 204 ? -38.433 -13.114 -20.463 1.00 74.17 456 LEU A O 1
ATOM 1471 N N . TRP A 1 205 ? -37.922 -15.304 -20.418 1.00 73.78 457 TRP A N 1
ATOM 1472 C CA . TRP A 1 205 ? -36.557 -15.089 -19.940 1.00 73.53 457 TRP A CA 1
ATOM 1473 C C . TRP A 1 205 ? -35.598 -14.627 -21.032 1.00 73.49 457 TRP A C 1
ATOM 1474 O O . TRP A 1 205 ? -35.602 -15.157 -22.143 1.00 73.48 457 TRP A O 1
ATOM 1485 N N . GLY A 1 206 ? -34.776 -13.636 -20.692 1.00 73.47 458 GLY A N 1
ATOM 1486 C CA . GLY A 1 206 ? -33.793 -13.052 -21.609 1.00 73.49 458 GLY A CA 1
ATOM 1487 C C . GLY A 1 206 ? -32.844 -14.042 -22.272 1.00 73.51 458 GLY A C 1
ATOM 1488 O O . GLY A 1 206 ? -32.833 -14.147 -23.500 1.00 73.52 458 GLY A O 1
ATOM 1489 N N . PRO A 1 207 ? -32.036 -14.768 -21.468 1.00 73.49 459 PRO A N 1
ATOM 1490 C CA . PRO A 1 207 ? -31.117 -15.785 -21.988 1.00 73.50 459 PRO A CA 1
ATOM 1491 C C . PRO A 1 207 ? -31.803 -16.842 -22.849 1.00 73.60 459 PRO A C 1
ATOM 1492 O O . PRO A 1 207 ? -31.200 -17.351 -23.792 1.00 73.63 459 PRO A O 1
ATOM 1496 N N . TRP A 1 208 ? -33.051 -17.169 -22.524 1.00 73.75 460 TRP A N 1
ATOM 1497 C CA . TRP A 1 208 ? -33.815 -18.132 -23.305 1.00 73.91 460 TRP A CA 1
ATOM 1498 C C . TRP A 1 208 ? -34.210 -17.557 -24.665 1.00 74.03 460 TRP A C 1
ATOM 1499 O O . TRP A 1 208 ? -34.211 -18.276 -25.664 1.00 74.04 460 TRP A O 1
ATOM 1510 N N . HIS A 1 209 ? -34.524 -16.263 -24.702 1.00 74.21 461 HIS A N 1
ATOM 1511 C CA . HIS A 1 209 ? -34.783 -15.571 -25.966 1.00 74.46 461 HIS A CA 1
ATOM 1512 C C . HIS A 1 209 ? -33.525 -15.491 -26.825 1.00 74.57 461 HIS A C 1
ATOM 1513 O O . HIS A 1 209 ? -33.607 -15.468 -28.052 1.00 74.56 461 HIS A O 1
ATOM 1520 N N . ALA A 1 210 ? -32.369 -15.444 -26.166 1.00 74.75 462 ALA A N 1
ATOM 1521 C CA . ALA A 1 210 ? -31.079 -15.378 -26.848 1.00 74.96 462 ALA A CA 1
ATOM 1522 C C . ALA A 1 210 ? -30.775 -16.661 -27.616 1.00 75.11 462 ALA A C 1
ATOM 1523 O O . ALA A 1 210 ? -30.209 -16.615 -28.709 1.00 75.17 462 ALA A O 1
ATOM 1525 N N . VAL A 1 211 ? -31.156 -17.798 -27.040 1.00 75.31 463 VAL A N 1
ATOM 1526 C CA . VAL A 1 211 ? -30.970 -19.097 -27.682 1.00 75.56 463 VAL A CA 1
ATOM 1527 C C . VAL A 1 211 ? -31.972 -19.283 -28.829 1.00 75.91 463 VAL A C 1
ATOM 1528 O O . VAL A 1 211 ? -31.665 -19.934 -29.831 1.00 75.94 463 VAL A O 1
ATOM 1532 N N . LEU A 1 212 ? -33.155 -18.687 -28.688 1.00 76.31 464 LEU A N 1
ATOM 1533 C CA . LEU A 1 212 ? -34.220 -18.827 -29.685 1.00 76.72 464 LEU A CA 1
ATOM 1534 C C . LEU A 1 212 ? -33.946 -18.098 -31.000 1.00 77.15 464 LEU A C 1
ATOM 1535 O O . LEU A 1 212 ? -34.342 -18.568 -32.065 1.00 77.23 464 LEU A O 1
ATOM 1540 N N . LYS A 1 213 ? -33.276 -16.951 -30.921 1.00 77.72 465 LYS A N 1
ATOM 1541 C CA . LYS A 1 213 ? -32.896 -16.192 -32.115 1.00 78.31 465 LYS A CA 1
ATOM 1542 C C . LYS A 1 213 ? -31.738 -16.871 -32.857 1.00 78.85 465 LYS A C 1
ATOM 1543 O O . LYS A 1 213 ? -31.569 -16.686 -34.064 1.00 78.88 465 LYS A O 1
ATOM 1549 N N . ARG A 1 214 ? -30.952 -17.656 -32.123 1.00 79.52 466 ARG A N 1
ATOM 1550 C CA . ARG A 1 214 ? -29.813 -18.379 -32.680 1.00 80.23 466 ARG A CA 1
ATOM 1551 C C . ARG A 1 214 ? -30.229 -19.719 -33.275 1.00 80.80 466 ARG A C 1
ATOM 1552 O O . ARG A 1 214 ? -29.919 -20.017 -34.430 1.00 80.87 466 ARG A O 1
ATOM 1560 N N . THR A 1 215 ? -30.926 -20.522 -32.473 1.00 81.57 467 THR A N 1
ATOM 1561 C CA . THR A 1 215 ? -31.325 -21.871 -32.865 1.00 82.35 467 THR A CA 1
ATOM 1562 C C . THR A 1 215 ? -32.516 -21.837 -33.824 1.00 82.88 467 THR A C 1
ATOM 1563 O O . THR A 1 215 ? -32.356 -22.031 -35.033 1.00 82.96 467 THR A O 1
ATOM 1567 N N . GLU A 1 216 ? -33.702 -21.577 -33.280 1.00 83.59 468 GLU A N 1
ATOM 1568 C CA . GLU A 1 216 ? -34.935 -21.593 -34.061 1.00 84.31 468 GLU A CA 1
ATOM 1569 C C . GLU A 1 216 ? -35.256 -20.200 -34.606 1.00 84.70 468 GLU A C 1
ATOM 1570 O O . GLU A 1 216 ? -36.259 -19.582 -34.231 1.00 84.65 468 GLU A O 1
ATOM 1576 N N . ALA A 1 217 ? -34.384 -19.719 -35.491 1.00 85.29 469 ALA A N 1
ATOM 1577 C CA . ALA A 1 217 ? -34.542 -18.419 -36.141 1.00 85.88 469 ALA A CA 1
ATOM 1578 C C . ALA A 1 217 ? -35.795 -18.376 -37.011 1.00 86.34 469 ALA A C 1
ATOM 1579 O O . ALA A 1 217 ? -36.477 -17.351 -37.072 1.00 86.35 469 ALA A O 1
ATOM 1581 N N . ASP A 1 218 ? -36.085 -19.497 -37.675 1.00 86.99 470 ASP A N 1
ATOM 1582 C CA . ASP A 1 218 ? -37.287 -19.650 -38.500 1.00 87.60 470 ASP A CA 1
ATOM 1583 C C . ASP A 1 218 ? -38.558 -19.534 -37.653 1.00 87.97 470 ASP A C 1
ATOM 1584 O O . ASP A 1 218 ? -39.506 -18.842 -38.031 1.00 88.01 470 ASP A O 1
ATOM 1589 N N . ARG A 1 219 ? -38.561 -20.210 -36.505 1.00 88.45 471 ARG A N 1
ATOM 1590 C CA . ARG A 1 219 ? -39.688 -20.167 -35.574 1.00 88.92 471 ARG A CA 1
ATOM 1591 C C . ARG A 1 219 ? -39.759 -18.859 -34.792 1.00 89.16 471 ARG A C 1
ATOM 1592 O O . ARG A 1 219 ? -40.820 -18.493 -34.285 1.00 89.14 471 ARG A O 1
ATOM 1600 N N . TRP A 1 220 ? -38.631 -18.160 -34.693 1.00 89.55 472 TRP A N 1
ATOM 1601 C CA . TRP A 1 220 ? -38.600 -16.840 -34.072 1.00 89.97 472 TRP A CA 1
ATOM 1602 C C . TRP A 1 220 ? -39.326 -15.809 -34.937 1.00 90.38 472 TRP A C 1
ATOM 1603 O O . TRP A 1 220 ? -39.973 -14.899 -34.416 1.00 90.42 472 TRP A O 1
ATOM 1614 N N . ALA A 1 221 ? -39.211 -15.961 -36.256 1.00 90.91 473 ALA A N 1
ATOM 1615 C CA . ALA A 1 221 ? -39.916 -15.107 -37.213 1.00 91.44 473 ALA A CA 1
ATOM 1616 C C . ALA A 1 221 ? -41.422 -15.368 -37.188 1.00 91.84 473 ALA A C 1
ATOM 1617 O O . ALA A 1 221 ? -42.214 -14.520 -37.605 1.00 91.86 473 ALA A O 1
ATOM 1619 N N . GLN A 1 222 ? -41.800 -16.549 -36.699 1.00 92.36 474 GLN A N 1
ATOM 1620 C CA . GLN A 1 222 ? -43.198 -16.934 -36.531 1.00 92.87 474 GLN A CA 1
ATOM 1621 C C . GLN A 1 222 ? -43.859 -16.137 -35.403 1.00 93.18 474 GLN A C 1
ATOM 1622 O O . GLN A 1 222 ? -44.937 -15.566 -35.589 1.00 93.19 474 GLN A O 1
ATOM 1628 N N . ALA A 1 223 ? -43.194 -16.095 -34.249 1.00 93.60 475 ALA A N 1
ATOM 1629 C CA . ALA A 1 223 ? -43.726 -15.451 -33.046 1.00 94.02 475 ALA A CA 1
ATOM 1630 C C . ALA A 1 223 ? -43.726 -13.927 -33.118 1.00 94.39 475 ALA A C 1
ATOM 1631 O O . ALA A 1 223 ? -44.631 -13.281 -32.587 1.00 94.44 475 ALA A O 1
ATOM 1633 N N . GLU A 1 224 ? -42.709 -13.360 -33.765 1.00 94.89 476 GLU A N 1
ATOM 1634 C CA . GLU A 1 224 ? -42.579 -11.905 -33.886 1.00 95.41 476 GLU A CA 1
ATOM 1635 C C . GLU A 1 224 ? -43.572 -11.304 -34.879 1.00 95.81 476 GLU A C 1
ATOM 1636 O O . GLU A 1 224 ? -43.950 -10.136 -34.754 1.00 95.82 476 GLU A O 1
ATOM 1642 N N . GLU A 1 225 ? -43.982 -12.104 -35.860 1.00 96.36 477 GLU A N 1
ATOM 1643 C CA . GLU A 1 225 ? -45.014 -11.697 -36.813 1.00 96.92 477 GLU A CA 1
ATOM 1644 C C . GLU A 1 225 ? -46.414 -11.802 -36.207 1.00 97.29 477 GLU A C 1
ATOM 1645 O O . GLU A 1 225 ? -47.328 -11.086 -36.625 1.00 97.39 477 GLU A O 1
ATOM 1651 N N . GLN A 1 226 ? -46.574 -12.693 -35.229 1.00 97.73 478 GLN A N 1
ATOM 1652 C CA . GLN A 1 226 ? -47.838 -12.838 -34.503 1.00 98.18 478 GLN A CA 1
ATOM 1653 C C . GLN A 1 226 ? -48.112 -11.643 -33.591 1.00 98.56 478 GLN A C 1
ATOM 1654 O O . GLN A 1 226 ? -49.270 -11.305 -33.342 1.00 98.55 478 GLN A O 1
ATOM 1660 N N . LYS A 1 227 ? -47.042 -11.016 -33.098 1.00 99.07 479 LYS A N 1
ATOM 1661 C CA . LYS A 1 227 ? -47.144 -9.779 -32.321 1.00 99.58 479 LYS A CA 1
ATOM 1662 C C . LYS A 1 227 ? -47.567 -8.611 -33.207 1.00 99.99 479 LYS A C 1
ATOM 1663 O O . LYS A 1 227 ? -48.457 -7.846 -32.837 1.00 100.06 479 LYS A O 1
ATOM 1669 N N . TYR A 1 228 ? -46.918 -8.483 -34.367 1.00 100.50 480 TYR A N 1
ATOM 1670 C CA . TYR A 1 228 ? -47.317 -7.533 -35.413 1.00 101.03 480 TYR A CA 1
ATOM 1671 C C . TYR A 1 228 ? -48.802 -7.683 -35.740 1.00 101.21 480 TYR A C 1
ATOM 1672 O O . TYR A 1 228 ? -49.530 -6.691 -35.851 1.00 101.22 480 TYR A O 1
ATOM 1681 N N . GLU A 1 229 ? -49.231 -8.936 -35.892 1.00 101.45 481 GLU A N 1
ATOM 1682 C CA . GLU A 1 229 ? -50.611 -9.281 -36.218 1.00 101.70 481 GLU A CA 1
ATOM 1683 C C . GLU A 1 229 ? -51.559 -8.930 -35.071 1.00 101.78 481 GLU A C 1
ATOM 1684 O O . GLU A 1 229 ? -52.652 -8.412 -35.301 1.00 101.81 481 GLU A O 1
ATOM 1690 N N . MET A 1 230 ? -51.128 -9.200 -33.842 1.00 101.86 482 MET A N 1
ATOM 1691 C CA . MET A 1 230 ? -51.973 -8.994 -32.670 1.00 101.94 482 MET A CA 1
ATOM 1692 C C . MET A 1 230 ? -52.038 -7.534 -32.227 1.00 101.92 482 MET A C 1
ATOM 1693 O O . MET A 1 230 ? -53.035 -7.115 -31.640 1.00 101.95 482 MET A O 1
ATOM 1698 N N . LEU A 1 231 ? -50.984 -6.769 -32.513 1.00 101.92 483 LEU A N 1
ATOM 1699 C CA . LEU A 1 231 ? -50.915 -5.356 -32.124 1.00 101.92 483 LEU A CA 1
ATOM 1700 C C . LEU A 1 231 ? -51.758 -4.450 -33.024 1.00 101.90 483 LEU A C 1
ATOM 1701 O O . LEU A 1 231 ? -52.346 -3.477 -32.548 1.00 101.93 483 LEU A O 1
ATOM 1706 N N . GLU A 1 232 ? -51.803 -4.760 -34.318 1.00 101.83 484 GLU A N 1
ATOM 1707 C CA . GLU A 1 232 ? -52.586 -3.964 -35.264 1.00 101.73 484 GLU A CA 1
ATOM 1708 C C . GLU A 1 232 ? -54.058 -4.375 -35.247 1.00 101.60 484 GLU A C 1
ATOM 1709 O O . GLU A 1 232 ? -54.951 -3.523 -35.237 1.00 101.55 484 GLU A O 1
ATOM 1715 N N . ASN A 1 233 ? -54.294 -5.684 -35.236 1.00 101.44 485 ASN A N 1
ATOM 1716 C CA . ASN A 1 233 ? -55.637 -6.242 -35.338 1.00 101.30 485 ASN A CA 1
ATOM 1717 C C . ASN A 1 233 ? -56.385 -6.268 -34.001 1.00 101.15 485 ASN A C 1
ATOM 1718 O O . ASN A 1 233 ? -57.308 -5.479 -33.785 1.00 101.19 485 ASN A O 1
ATOM 1723 N N . GLU A 1 234 ? -55.972 -7.165 -33.110 1.00 100.90 486 GLU A N 1
ATOM 1724 C CA . GLU A 1 234 ? -56.722 -7.452 -31.888 1.00 100.66 486 GLU A CA 1
ATOM 1725 C C . GLU A 1 234 ? -56.530 -6.430 -30.773 1.00 100.42 486 GLU A C 1
ATOM 1726 O O . GLU A 1 234 ? -57.485 -6.094 -30.074 1.00 100.40 486 GLU A O 1
ATOM 1732 N N . TYR A 1 235 ? -55.301 -5.937 -30.621 1.00 100.15 487 TYR A N 1
ATOM 1733 C CA . TYR A 1 235 ? -54.943 -5.000 -29.543 1.00 99.84 487 TYR A CA 1
ATOM 1734 C C . TYR A 1 235 ? -55.872 -3.783 -29.421 1.00 99.64 487 TYR A C 1
ATOM 1735 O O . TYR A 1 235 ? -56.498 -3.607 -28.374 1.00 99.68 487 TYR A O 1
ATOM 1744 N N . PRO A 1 236 ? -55.984 -2.953 -30.484 1.00 99.39 488 PRO A N 1
ATOM 1745 C CA . PRO A 1 236 ? -56.738 -1.708 -30.315 1.00 99.20 488 PRO A CA 1
ATOM 1746 C C . PRO A 1 236 ? -58.203 -1.953 -29.960 1.00 99.00 488 PRO A C 1
ATOM 1747 O O . PRO A 1 236 ? -58.804 -1.151 -29.245 1.00 98.97 488 PRO A O 1
ATOM 1751 N N . GLN A 1 237 ? -58.757 -3.059 -30.450 1.00 98.81 489 GLN A N 1
ATOM 1752 C CA . GLN A 1 237 ? -60.132 -3.443 -30.152 1.00 98.66 489 GLN A CA 1
ATOM 1753 C C . GLN A 1 237 ? -60.261 -3.986 -28.729 1.00 98.50 489 GLN A C 1
ATOM 1754 O O . GLN A 1 237 ? -61.135 -3.554 -27.974 1.00 98.45 489 GLN A O 1
ATOM 1760 N N . ARG A 1 238 ? -59.379 -4.916 -28.367 1.00 98.35 490 ARG A N 1
ATOM 1761 C CA . ARG A 1 238 ? -59.487 -5.633 -27.095 1.00 98.21 490 ARG A CA 1
ATOM 1762 C C . ARG A 1 238 ? -59.136 -4.775 -25.879 1.00 98.05 490 ARG A C 1
ATOM 1763 O O . ARG A 1 238 ? -59.449 -5.139 -24.744 1.00 98.02 490 ARG A O 1
ATOM 1771 N N . VAL A 1 239 ? -58.490 -3.636 -26.128 1.00 97.90 491 VAL A N 1
ATOM 1772 C CA . VAL A 1 239 ? -58.279 -2.611 -25.103 1.00 97.73 491 VAL A CA 1
ATOM 1773 C C . VAL A 1 239 ? -59.541 -1.757 -24.980 1.00 97.62 491 VAL A C 1
ATOM 1774 O O . VAL A 1 239 ? -60.005 -1.477 -23.873 1.00 97.59 491 VAL A O 1
ATOM 1778 N N . ALA A 1 240 ? -60.090 -1.364 -26.130 1.00 97.49 492 ALA A N 1
ATOM 1779 C CA . ALA A 1 240 ? -61.274 -0.512 -26.196 1.00 97.35 492 ALA A CA 1
ATOM 1780 C C . ALA A 1 240 ? -62.488 -1.129 -25.504 1.00 97.27 492 ALA A C 1
ATOM 1781 O O . ALA A 1 240 ? -63.181 -0.446 -24.751 1.00 97.28 492 ALA A O 1
ATOM 1783 N N . ASP A 1 241 ? -62.732 -2.416 -25.753 1.00 97.16 493 ASP A N 1
ATOM 1784 C CA . ASP A 1 241 ? -63.882 -3.113 -25.166 1.00 97.07 493 ASP A CA 1
ATOM 1785 C C . ASP A 1 241 ? -63.677 -3.509 -23.698 1.00 96.91 493 ASP A C 1
ATOM 1786 O O . ASP A 1 241 ? -64.643 -3.771 -22.981 1.00 96.90 493 ASP A O 1
ATOM 1791 N N . ARG A 1 242 ? -62.419 -3.557 -23.264 1.00 96.74 494 ARG A N 1
ATOM 1792 C CA . ARG A 1 242 ? -62.086 -3.757 -21.855 1.00 96.61 494 ARG A CA 1
ATOM 1793 C C . ARG A 1 242 ? -62.329 -2.446 -21.111 1.00 96.44 494 ARG A C 1
ATOM 1794 O O . ARG A 1 242 ? -62.776 -2.440 -19.962 1.00 96.42 494 ARG A O 1
ATOM 1802 N N . LEU A 1 243 ? -62.029 -1.343 -21.793 1.00 96.27 495 LEU A N 1
ATOM 1803 C CA . LEU A 1 243 ? -62.203 0.004 -21.265 1.00 96.09 495 LEU A CA 1
ATOM 1804 C C . LEU A 1 243 ? -63.671 0.424 -21.305 1.00 95.97 495 LEU A C 1
ATOM 1805 O O . LEU A 1 243 ? -64.115 1.242 -20.497 1.00 95.97 495 LEU A O 1
ATOM 1810 N N . LYS A 1 244 ? -64.407 -0.139 -22.261 1.00 95.83 496 LYS A N 1
ATOM 1811 C CA . LYS A 1 244 ? -65.843 0.087 -22.408 1.00 95.70 496 LYS A CA 1
ATOM 1812 C C . LYS A 1 244 ? -66.611 -0.646 -21.307 1.00 95.61 496 LYS A C 1
ATOM 1813 O O . LYS A 1 244 ? -67.602 -0.130 -20.786 1.00 95.61 496 LYS A O 1
ATOM 1819 N N . ALA A 1 245 ? -66.140 -1.844 -20.961 1.00 95.48 497 ALA A N 1
ATOM 1820 C CA . ALA A 1 245 ? -66.764 -2.674 -19.930 1.00 95.33 497 ALA A CA 1
ATOM 1821 C C . ALA A 1 245 ? -66.545 -2.105 -18.532 1.00 95.23 497 ALA A C 1
ATOM 1822 O O . ALA A 1 245 ? -67.420 -2.209 -17.669 1.00 95.24 497 ALA A O 1
ATOM 1824 N N . SER A 1 246 ? -65.375 -1.506 -18.320 1.00 95.12 498 SER A N 1
ATOM 1825 C CA . SER A 1 246 ? -65.026 -0.901 -17.037 1.00 95.02 498 SER A CA 1
ATOM 1826 C C . SER A 1 246 ? -65.581 0.519 -16.899 1.00 94.87 498 SER A C 1
ATOM 1827 O O . SER A 1 246 ? -65.734 1.030 -15.787 1.00 94.80 498 SER A O 1
ATOM 1830 N N . GLY A 1 247 ? -65.877 1.145 -18.036 1.00 94.75 499 GLY A N 1
ATOM 1831 C CA . GLY A 1 247 ? -66.436 2.493 -18.071 1.00 94.58 499 GLY A CA 1
ATOM 1832 C C . GLY A 1 247 ? -65.391 3.566 -17.854 1.00 94.49 499 GLY A C 1
ATOM 1833 O O . GLY A 1 247 ? -65.596 4.487 -17.065 1.00 94.44 499 GLY A O 1
ATOM 1834 N N . LEU A 1 248 ? -64.270 3.453 -18.562 1.00 94.46 500 LEU A N 1
ATOM 1835 C CA . LEU A 1 248 ? -63.160 4.390 -18.395 1.00 94.49 500 LEU A CA 1
ATOM 1836 C C . LEU A 1 248 ? -62.594 4.905 -19.724 1.00 94.56 500 LEU A C 1
ATOM 1837 O O . LEU A 1 248 ? -61.389 5.151 -19.840 1.00 94.60 500 LEU A O 1
ATOM 1842 N N . SER A 1 249 ? -63.469 5.085 -20.712 1.00 94.65 501 SER A N 1
ATOM 1843 C CA . SER A 1 249 ? -63.076 5.600 -22.027 1.00 94.77 501 SER A CA 1
ATOM 1844 C C . SER A 1 249 ? -62.620 7.062 -21.954 1.00 94.89 501 SER A C 1
ATOM 1845 O O . SER A 1 249 ? -63.386 7.983 -22.245 1.00 94.88 501 SER A O 1
ATOM 1848 N N . GLY A 1 250 ? -61.362 7.256 -21.564 1.00 95.06 502 GLY A N 1
ATOM 1849 C CA . GLY A 1 250 ? -60.796 8.585 -21.357 1.00 95.26 502 GLY A CA 1
ATOM 1850 C C . GLY A 1 250 ? -59.667 8.562 -20.344 1.00 95.46 502 GLY A C 1
ATOM 1851 O O . GLY A 1 250 ? -59.636 7.700 -19.457 1.00 95.38 502 GLY A O 1
ATOM 1852 N N . ASP A 1 251 ? -58.755 9.528 -20.481 1.00 95.69 503 ASP A N 1
ATOM 1853 C CA . ASP A 1 251 ? -57.515 9.641 -19.684 1.00 95.89 503 ASP A CA 1
ATOM 1854 C C . ASP A 1 251 ? -56.643 8.382 -19.731 1.00 95.93 503 ASP A C 1
ATOM 1855 O O . ASP A 1 251 ? -57.045 7.307 -19.269 1.00 95.94 503 ASP A O 1
ATOM 1860 N N . ALA A 1 252 ? -55.440 8.544 -20.280 1.00 95.97 504 ALA A N 1
ATOM 1861 C CA . ALA A 1 252 ? -54.514 7.435 -20.539 1.00 96.01 504 ALA A CA 1
ATOM 1862 C C . ALA A 1 252 ? -54.105 6.623 -19.301 1.00 96.02 504 ALA A C 1
ATOM 1863 O O . ALA A 1 252 ? -53.561 5.525 -19.435 1.00 96.04 504 ALA A O 1
ATOM 1865 N N . ASP A 1 253 ? -54.370 7.157 -18.107 1.00 95.97 505 ASP A N 1
ATOM 1866 C CA . ASP A 1 253 ? -54.161 6.417 -16.859 1.00 95.94 505 ASP A CA 1
ATOM 1867 C C . ASP A 1 253 ? -55.009 5.148 -16.815 1.00 95.87 505 ASP A C 1
ATOM 1868 O O . ASP A 1 253 ? -54.672 4.187 -16.122 1.00 95.84 505 ASP A O 1
ATOM 1873 N N . ALA A 1 254 ? -56.112 5.164 -17.557 1.00 95.81 506 ALA A N 1
ATOM 1874 C CA . ALA A 1 254 ? -56.950 3.990 -17.733 1.00 95.75 506 ALA A CA 1
ATOM 1875 C C . ALA A 1 254 ? -56.574 3.243 -19.014 1.00 95.71 506 ALA A C 1
ATOM 1876 O O . ALA A 1 254 ? -56.586 2.012 -19.043 1.00 95.64 506 ALA A O 1
ATOM 1878 N N . GLU A 1 255 ? -56.229 3.996 -20.060 1.00 95.73 507 GLU A N 1
ATOM 1879 C CA . GLU A 1 255 ? -55.918 3.434 -21.382 1.00 95.71 507 GLU A CA 1
ATOM 1880 C C . GLU A 1 255 ? -54.596 2.662 -21.417 1.00 95.76 507 GLU A C 1
ATOM 1881 O O . GLU A 1 255 ? -54.559 1.510 -21.853 1.00 95.71 507 GLU A O 1
ATOM 1887 N N . ARG A 1 256 ? -53.522 3.308 -20.963 1.00 95.85 508 ARG A N 1
ATOM 1888 C CA . ARG A 1 256 ? -52.178 2.722 -20.976 1.00 95.92 508 ARG A CA 1
ATOM 1889 C C . ARG A 1 256 ? -52.029 1.566 -19.988 1.00 95.93 508 ARG A C 1
ATOM 1890 O O . ARG A 1 256 ? -51.419 0.545 -20.315 1.00 95.93 508 ARG A O 1
ATOM 1898 N N . GLU A 1 257 ? -52.591 1.734 -18.790 1.00 95.94 509 GLU A N 1
ATOM 1899 C CA . GLU A 1 257 ? -52.515 0.729 -17.724 1.00 95.97 509 GLU A CA 1
ATOM 1900 C C . GLU A 1 257 ? -53.126 -0.599 -18.166 1.00 95.84 509 GLU A C 1
ATOM 1901 O O . GLU A 1 257 ? -52.605 -1.667 -17.844 1.00 95.81 509 GLU A O 1
ATOM 1907 N N . ALA A 1 258 ? -54.227 -0.517 -18.908 1.00 95.74 510 ALA A N 1
ATOM 1908 C CA . ALA A 1 258 ? -54.893 -1.698 -19.442 1.00 95.68 510 ALA A CA 1
ATOM 1909 C C . ALA A 1 258 ? -54.185 -2.225 -20.689 1.00 95.61 510 ALA A C 1
ATOM 1910 O O . ALA A 1 258 ? -54.054 -3.437 -20.865 1.00 95.69 510 ALA A O 1
ATOM 1912 N N . GLY A 1 259 ? -53.731 -1.309 -21.543 1.00 95.49 5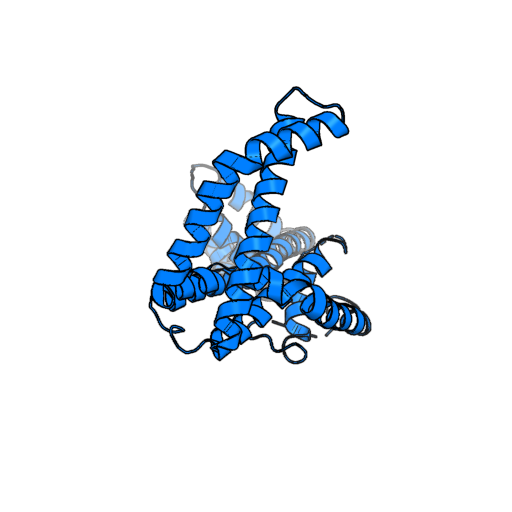11 GLY A N 1
ATOM 1913 C CA . GLY A 1 259 ? -53.043 -1.660 -22.788 1.00 95.26 511 GLY A CA 1
ATOM 1914 C C . GLY A 1 259 ? -51.759 -2.446 -22.584 1.00 95.08 511 GLY A C 1
ATOM 1915 O O . GLY A 1 259 ? -51.478 -3.391 -23.325 1.00 95.08 511 GLY A O 1
ATOM 1916 N N . ALA A 1 260 ? -50.987 -2.053 -21.573 1.00 94.87 512 ALA A N 1
ATOM 1917 C CA . ALA A 1 260 ? -49.736 -2.727 -21.226 1.00 94.65 512 ALA A CA 1
ATOM 1918 C C . ALA A 1 260 ? -49.963 -4.153 -20.722 1.00 94.50 512 ALA A C 1
ATOM 1919 O O . ALA A 1 260 ? -49.112 -5.024 -20.914 1.00 94.49 512 ALA A O 1
ATOM 1921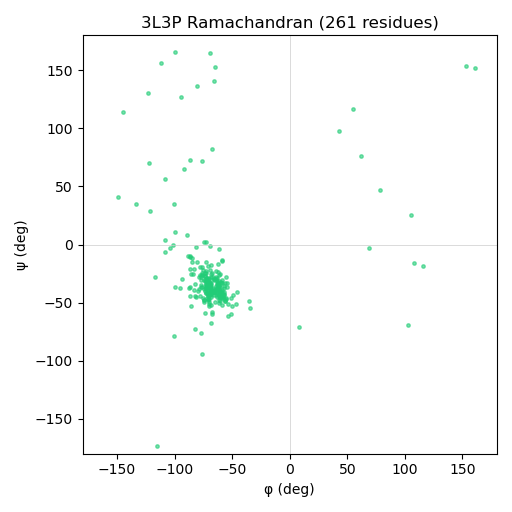 N N . GLN A 1 261 ? -51.110 -4.381 -20.081 1.00 94.27 513 GLN A N 1
ATOM 1922 C CA . GLN A 1 261 ? -51.483 -5.706 -19.587 1.00 94.07 513 GLN A CA 1
ATOM 1923 C C . GLN A 1 261 ? -51.799 -6.654 -20.740 1.00 93.91 513 GLN A C 1
ATOM 1924 O O . GLN A 1 261 ? -51.447 -7.836 -20.693 1.00 93.90 513 GLN A O 1
ATOM 1930 N N . VAL A 1 262 ? -52.466 -6.127 -21.766 1.00 93.75 514 VAL A N 1
ATOM 1931 C CA . 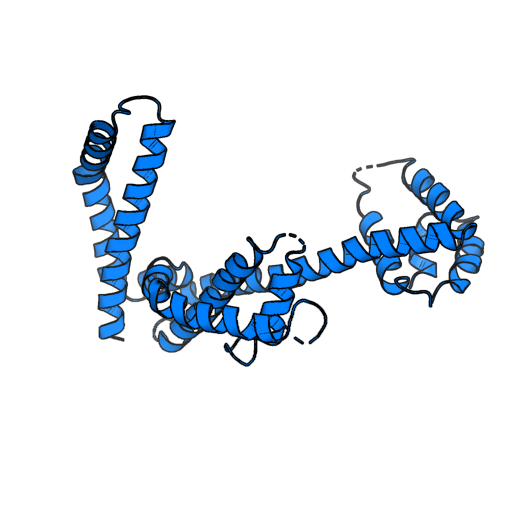VAL A 1 262 ? -52.804 -6.897 -22.964 1.00 93.62 514 VAL A CA 1
ATOM 1932 C C . VAL A 1 262 ? -51.528 -7.336 -23.680 1.00 93.56 514 VAL A C 1
ATOM 1933 O O . VAL A 1 262 ? -51.427 -8.477 -24.133 1.00 93.53 514 VAL A O 1
ATOM 1937 N N . MET A 1 263 ? -50.559 -6.425 -23.765 1.00 93.50 515 MET A N 1
ATOM 1938 C CA . MET A 1 263 ? -49.246 -6.737 -24.323 1.00 93.45 515 MET A CA 1
ATOM 1939 C C . MET A 1 263 ? -48.532 -7.816 -23.510 1.00 93.27 515 MET A C 1
ATOM 1940 O O . MET A 1 263 ? -47.978 -8.756 -24.080 1.00 93.32 515 MET A O 1
ATOM 1945 N N . ARG A 1 264 ? -48.563 -7.684 -22.184 1.00 93.00 516 ARG A N 1
ATOM 1946 C CA . ARG A 1 264 ? -47.958 -8.674 -21.291 1.00 92.73 516 ARG A CA 1
ATOM 1947 C C . ARG A 1 264 ? -48.613 -10.046 -21.410 1.00 92.45 516 ARG A C 1
ATOM 1948 O O . ARG A 1 264 ? -47.933 -11.068 -21.318 1.00 92.44 516 ARG A O 1
ATOM 1956 N N . GLU A 1 265 ? -49.927 -10.064 -21.621 1.00 92.10 517 GLU A N 1
ATOM 1957 C CA . GLU A 1 265 ? -50.668 -11.320 -21.718 1.00 91.81 517 GLU A CA 1
ATOM 1958 C C . GLU A 1 265 ? -50.599 -11.978 -23.096 1.00 91.41 517 GLU A C 1
ATOM 1959 O O . GLU A 1 265 ? -50.589 -13.207 -23.196 1.00 91.34 517 GLU A O 1
ATOM 1965 N N . THR A 1 266 ? -50.554 -11.165 -24.149 1.00 90.95 518 THR A N 1
ATOM 1966 C CA . THR A 1 266 ? -50.328 -11.683 -25.497 1.00 90.54 518 THR A CA 1
ATOM 1967 C C . THR A 1 266 ? -48.926 -12.280 -25.591 1.00 90.22 518 THR A C 1
ATOM 1968 O O . THR A 1 266 ? -48.736 -13.336 -26.199 1.00 90.20 518 THR A O 1
ATOM 1972 N N . GLU A 1 267 ? -47.957 -11.602 -24.972 1.00 89.78 519 GLU A N 1
ATOM 1973 C CA . G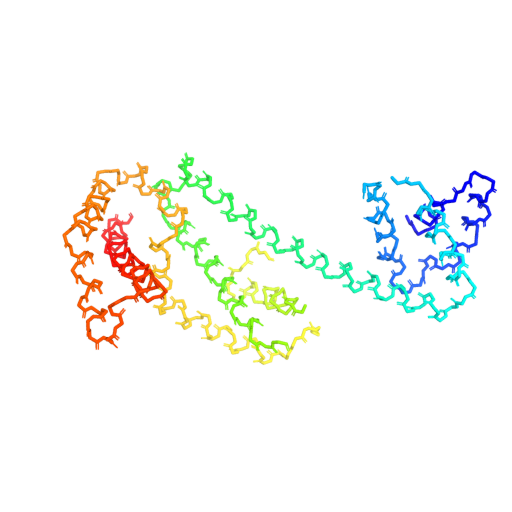LU A 1 267 ? -46.580 -12.088 -24.899 1.00 89.31 519 GLU A CA 1
ATOM 1974 C C . GLU A 1 267 ? -46.490 -13.375 -24.084 1.00 89.06 519 GLU A C 1
ATOM 1975 O O . GLU A 1 267 ? -45.902 -14.359 -24.537 1.00 88.97 519 GLU A O 1
ATOM 1981 N N . GLN A 1 268 ? -47.089 -13.366 -22.892 1.00 88.74 520 GLN A N 1
ATOM 1982 C CA . GLN A 1 268 ? -47.099 -14.538 -22.017 1.00 88.44 520 GLN A CA 1
ATOM 1983 C C . GLN A 1 268 ? -47.703 -15.751 -22.719 1.00 88.26 520 GLN A C 1
ATOM 1984 O O . GLN A 1 268 ? -47.236 -16.874 -22.528 1.00 88.23 520 GLN A O 1
ATOM 1990 N N . GLN A 1 269 ? -48.730 -15.517 -23.536 1.00 88.04 521 GLN A N 1
ATOM 1991 C CA . GLN A 1 269 ? -49.345 -16.583 -24.324 1.00 87.84 521 GLN A CA 1
ATOM 1992 C C . GLN A 1 269 ? -48.412 -17.102 -25.417 1.00 87.62 521 GLN A C 1
ATOM 1993 O O . GLN A 1 269 ? -47.941 -18.235 -25.335 1.00 87.62 521 GLN A O 1
ATOM 1999 N N . ILE A 1 270 ? -48.133 -16.258 -26.412 1.00 87.34 522 ILE A N 1
ATOM 2000 C CA . ILE A 1 270 ? -47.297 -16.621 -27.567 1.00 87.04 522 ILE A CA 1
ATOM 2001 C C . ILE A 1 270 ? -45.996 -17.333 -27.176 1.00 86.84 522 ILE A C 1
ATOM 2002 O O . ILE A 1 270 ? -45.690 -18.407 -27.701 1.00 86.76 522 ILE A O 1
ATOM 2007 N N . TYR A 1 271 ? -45.249 -16.736 -26.248 1.00 86.63 523 TYR A N 1
ATOM 2008 C CA . TYR A 1 271 ? -43.957 -17.277 -25.828 1.00 86.43 523 TYR A CA 1
ATOM 2009 C C . TYR A 1 271 ? -44.077 -18.593 -25.059 1.00 86.34 523 TYR A C 1
ATOM 2010 O O . TYR A 1 271 ? -43.198 -19.450 -25.161 1.00 86.37 523 TYR A O 1
ATOM 2019 N N . ARG A 1 272 ? -45.160 -18.754 -24.300 1.00 86.22 524 ARG A N 1
ATOM 2020 C CA . ARG A 1 272 ? -45.434 -20.021 -23.621 1.00 86.09 524 ARG A CA 1
ATOM 2021 C C . ARG A 1 272 ? -45.668 -21.137 -24.642 1.00 86.07 524 ARG A C 1
ATOM 2022 O O . ARG A 1 272 ? -45.141 -22.238 -24.480 1.00 86.10 524 ARG A O 1
ATOM 2030 N N . GLN A 1 273 ? -46.437 -20.840 -25.694 1.00 85.99 525 GLN A N 1
ATOM 2031 C CA . GLN A 1 273 ? -46.691 -21.801 -26.775 1.00 85.89 525 GLN A CA 1
ATOM 2032 C C . GLN A 1 273 ? -45.372 -22.225 -27.412 1.00 85.71 525 GLN A C 1
ATOM 2033 O O . GLN A 1 273 ? -45.086 -23.416 -27.521 1.00 85.65 525 GLN A O 1
ATOM 2039 N N . LEU A 1 274 ? -44.575 -21.233 -27.811 1.00 85.56 526 LEU A N 1
ATOM 2040 C CA . LEU A 1 274 ? -43.299 -21.449 -28.493 1.00 85.43 526 LEU A CA 1
ATOM 2041 C C . LEU A 1 274 ? -42.352 -22.329 -27.680 1.00 85.39 526 LEU A C 1
ATOM 2042 O O . LEU A 1 274 ? -41.781 -23.285 -28.208 1.00 85.36 526 LEU A O 1
ATOM 2047 N N . THR A 1 275 ? -42.187 -21.997 -26.401 1.00 85.39 527 THR A N 1
ATOM 2048 C CA . THR A 1 275 ? -41.327 -22.765 -25.500 1.00 85.39 527 THR A CA 1
ATOM 2049 C C . THR A 1 275 ? -41.815 -24.213 -25.402 1.00 85.47 527 THR A C 1
ATOM 2050 O O . THR A 1 275 ? -41.010 -25.146 -25.420 1.00 85.47 527 THR A O 1
ATOM 2054 N N . ASP A 1 276 ? -43.134 -24.388 -25.328 1.00 85.55 528 ASP A N 1
ATOM 2055 C CA . ASP A 1 276 ? -43.744 -25.716 -25.296 1.00 85.65 528 ASP A CA 1
ATOM 2056 C C . ASP A 1 276 ? -43.497 -26.505 -26.585 1.00 85.74 528 ASP A C 1
ATOM 2057 O O . ASP A 1 276 ? -43.467 -27.737 -26.563 1.00 85.80 528 ASP A O 1
ATOM 2062 N N . GLU A 1 277 ? -43.316 -25.795 -27.698 1.00 85.81 529 GLU A N 1
ATOM 2063 C CA . GLU A 1 277 ? -43.054 -26.430 -28.992 1.00 85.93 529 GLU A CA 1
ATOM 2064 C C . GLU A 1 277 ? -41.630 -26.973 -29.084 1.00 85.86 529 GLU A C 1
ATOM 2065 O O . GLU A 1 277 ? -41.424 -28.119 -29.482 1.00 85.90 529 GLU A O 1
ATOM 2071 N N . VAL A 1 278 ? -40.658 -26.146 -28.704 1.00 85.78 530 VAL A N 1
ATOM 2072 C CA . VAL A 1 278 ? -39.240 -26.452 -28.924 1.00 85.70 530 VAL A CA 1
ATOM 2073 C C . VAL A 1 278 ? -38.596 -27.291 -27.815 1.00 85.64 530 VAL A C 1
ATOM 2074 O O . VAL A 1 278 ? -37.467 -27.766 -27.970 1.00 85.63 530 VAL A O 1
ATOM 2078 N N . LEU A 1 279 ? -39.307 -27.466 -26.705 1.00 85.58 531 LEU A N 1
ATOM 2079 C CA . LEU A 1 279 ? -38.829 -28.317 -25.614 1.00 85.54 531 LEU A CA 1
ATOM 2080 C C . LEU A 1 279 ? -39.213 -29.780 -25.825 1.00 85.57 531 LEU A C 1
ATOM 2081 O O . LEU A 1 279 ? -38.597 -30.678 -25.245 1.00 85.56 531 LEU A O 1
ATOM 2086 N N . ALA A 1 280 ? -40.233 -30.005 -26.653 1.00 85.59 532 ALA A N 1
ATOM 2087 C CA . ALA A 1 280 ? -40.607 -31.348 -27.096 1.00 85.60 532 ALA A CA 1
ATOM 2088 C C . ALA A 1 280 ? -39.551 -31.881 -28.065 1.00 85.64 532 ALA A C 1
ATOM 2089 O O . ALA A 1 280 ? -39.126 -33.036 -27.965 1.00 85.64 532 ALA A O 1
ATOM 2091 N N . LEU A 1 281 ? -39.124 -31.027 -28.996 1.00 85.63 533 LEU A N 1
ATOM 2092 C CA . LEU A 1 281 ? -37.980 -31.315 -29.859 1.00 85.62 533 LEU A CA 1
ATOM 2093 C C . LEU A 1 281 ? -36.705 -31.462 -29.026 1.00 85.59 533 LEU A C 1
ATOM 2094 O O . LEU A 1 281 ? -35.705 -32.008 -29.499 1.00 85.60 533 LEU A O 1
ATOM 2099 N N . ARG A 1 282 ? -36.766 -30.973 -27.784 1.00 85.55 534 ARG A N 1
ATOM 2100 C CA . ARG A 1 282 ? -35.657 -31.009 -26.823 1.00 85.51 534 ARG A CA 1
ATOM 2101 C C . ARG A 1 282 ? -34.539 -30.028 -27.185 1.00 85.53 534 ARG A C 1
ATOM 2102 O O . ARG A 1 282 ? -34.719 -29.128 -28.009 1.00 85.50 534 ARG A O 1
#

CATH classification: 1.20.1270.130 (+2 more: 1.20.58.360, 1.20.58.90)